Protein AF-A0A803L4E6-F1 (afdb_monomer)

Foldseek 3Di:
DDDDPPDDDAFFLVCLVVPQWDWAAALNATAIEGGEADPVVVVVVVVVVVVVCVVDPNFKFWDKAAAPPDQWIWTWIGDDRHYIYTYIYRDPPVCPPPPPVCVPPDDDLQNLQCVLVVNNVSVPDDLVVLCVVLVHDAPDQPDPDSYDYDDPVSNGDCDSSNVNNRCRNSVSSRVSNVSSVVVD

Radius of gyration: 17.75 Å; Cα contacts (8 Å, |Δi|>4): 285; chains: 1; bounding box: 64×34×39 Å

Organism: Chenopodium quinoa (NCBI:txid63459)

Nearest PDB structures (foldseek):
  2ei2-assembly1_A  TM=4.719E-01  e=4.997E-01  Pseudomonas sp. C18
  2wl9-assembly1_D  TM=3.749E-01  e=1.805E-01  Rhodococcus sp. DK17
  2ehz-assembly1_A  TM=4.699E-01  e=7.157E-01  Pseudomonas sp. C18
  2ei1-assembly1_A  TM=3.760E-01  e=5.305E-01  Pseudomonas sp. C18
  4at8-assembly2_D  TM=1.730E-01  e=1.155E+00  Mus musculus

Structure (mmCIF, N/CA/C/O backbone):
data_AF-A0A803L4E6-F1
#
_entry.id   AF-A0A803L4E6-F1
#
loop_
_atom_site.group_PDB
_atom_site.id
_atom_site.type_symbol
_atom_site.label_atom_id
_atom_site.label_alt_id
_atom_site.label_comp_id
_atom_site.label_asym_id
_atom_site.label_entity_id
_atom_site.label_seq_id
_atom_site.pdbx_PDB_ins_code
_atom_site.Cartn_x
_atom_site.Cartn_y
_atom_site.Cartn_z
_atom_site.occupancy
_atom_site.B_iso_or_equiv
_atom_site.auth_seq_id
_atom_site.auth_comp_id
_atom_site.auth_asym_id
_atom_site.auth_atom_id
_atom_site.pdbx_PDB_model_num
ATOM 1 N N . MET A 1 1 ? 49.662 -4.316 -7.208 1.00 38.84 1 MET A N 1
ATOM 2 C CA . MET A 1 1 ? 48.512 -4.710 -8.055 1.00 38.84 1 MET A CA 1
ATOM 3 C C . MET A 1 1 ? 47.222 -4.308 -7.347 1.00 38.84 1 MET A C 1
ATOM 5 O O . MET A 1 1 ? 46.855 -4.967 -6.384 1.00 38.84 1 MET A O 1
ATOM 9 N N . LEU A 1 2 ? 46.559 -3.220 -7.761 1.00 38.19 2 LEU A N 1
ATOM 10 C CA . LEU A 1 2 ? 45.215 -2.893 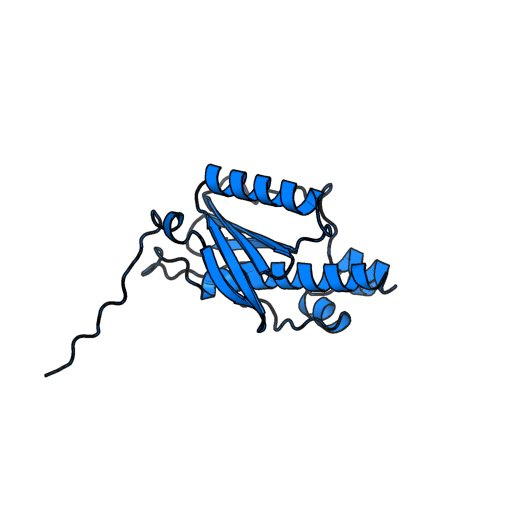-7.264 1.00 38.19 2 LEU A CA 1
ATOM 11 C C . LEU A 1 2 ? 44.184 -3.763 -7.996 1.00 38.19 2 LEU A C 1
ATOM 13 O O . LEU A 1 2 ? 44.135 -3.762 -9.228 1.00 38.19 2 LEU A O 1
ATOM 17 N N . LYS A 1 3 ? 43.368 -4.513 -7.244 1.00 39.56 3 LYS A N 1
ATOM 18 C CA . LYS A 1 3 ? 42.218 -5.249 -7.786 1.00 39.56 3 LYS A CA 1
ATOM 19 C C . LYS A 1 3 ? 41.232 -4.240 -8.379 1.00 39.56 3 LYS A C 1
ATOM 21 O O . LYS A 1 3 ? 40.740 -3.369 -7.665 1.00 39.56 3 LYS A O 1
ATOM 26 N N . ARG A 1 4 ? 40.950 -4.354 -9.681 1.00 38.12 4 ARG A N 1
ATOM 27 C CA . ARG A 1 4 ? 39.876 -3.589 -10.327 1.00 38.12 4 ARG A CA 1
ATOM 28 C C . ARG A 1 4 ? 38.544 -3.996 -9.681 1.00 38.12 4 ARG A C 1
ATOM 30 O O . ARG A 1 4 ? 38.289 -5.200 -9.595 1.00 38.12 4 ARG A O 1
ATOM 37 N N . PRO A 1 5 ? 37.709 -3.050 -9.224 1.00 37.16 5 PRO A N 1
ATOM 38 C CA . PRO A 1 5 ? 36.386 -3.381 -8.717 1.00 37.16 5 PRO A CA 1
ATOM 39 C C . PRO A 1 5 ? 35.569 -4.015 -9.847 1.00 37.16 5 PRO A C 1
ATOM 41 O O . PRO A 1 5 ? 35.525 -3.489 -10.962 1.00 37.16 5 PRO A O 1
ATOM 44 N N . GLN A 1 6 ? 34.962 -5.174 -9.580 1.00 40.38 6 GLN A N 1
ATOM 45 C CA . GLN A 1 6 ? 34.023 -5.782 -10.517 1.00 40.38 6 GLN A CA 1
ATOM 46 C C . GLN A 1 6 ? 32.844 -4.824 -10.706 1.00 40.38 6 GLN A C 1
ATOM 48 O O . GLN A 1 6 ? 32.153 -4.478 -9.747 1.00 40.38 6 GLN A O 1
ATOM 53 N N . LYS A 1 7 ? 32.641 -4.375 -11.950 1.00 41.28 7 LYS A N 1
ATOM 54 C CA . LYS A 1 7 ? 31.449 -3.634 -12.368 1.00 41.28 7 LYS A CA 1
ATOM 55 C C . LYS A 1 7 ? 30.227 -4.500 -12.059 1.00 41.28 7 LYS A C 1
ATOM 57 O O . LYS A 1 7 ? 30.044 -5.539 -12.690 1.00 41.28 7 LYS A O 1
ATOM 62 N N . LYS A 1 8 ? 29.406 -4.070 -11.099 1.00 43.12 8 LYS A N 1
ATOM 63 C CA . LYS A 1 8 ? 28.035 -4.572 -10.965 1.00 43.12 8 LYS A CA 1
ATOM 64 C C . LYS A 1 8 ? 27.279 -4.238 -12.265 1.00 43.12 8 LYS A C 1
ATOM 66 O O . LYS A 1 8 ? 27.514 -3.157 -12.814 1.00 43.12 8 LYS A O 1
ATOM 71 N N . PRO A 1 9 ? 26.454 -5.152 -12.798 1.00 34.97 9 PRO A N 1
ATOM 72 C CA . PRO A 1 9 ? 25.782 -4.944 -14.075 1.00 34.97 9 PRO A CA 1
ATOM 73 C C . PRO A 1 9 ? 24.805 -3.761 -13.990 1.00 34.97 9 PRO A C 1
ATOM 75 O O . PRO A 1 9 ? 24.118 -3.585 -12.988 1.00 34.97 9 PRO A O 1
ATOM 78 N N . VAL A 1 10 ? 24.801 -2.937 -15.040 1.00 36.16 10 VAL A N 1
ATOM 79 C CA . VAL A 1 10 ? 23.999 -1.711 -15.198 1.00 36.16 10 VAL A CA 1
ATOM 80 C C . VAL A 1 10 ? 22.835 -2.027 -16.141 1.00 36.16 10 VAL A C 1
ATOM 82 O O . VAL A 1 10 ? 23.070 -2.615 -17.195 1.00 36.16 10 VAL A O 1
ATOM 85 N N . ILE A 1 11 ? 21.606 -1.652 -15.775 1.00 38.12 11 ILE A N 1
ATOM 86 C CA . ILE A 1 11 ? 20.371 -1.945 -16.521 1.00 38.12 11 ILE A CA 1
ATOM 87 C C . ILE A 1 11 ? 19.650 -0.605 -16.839 1.00 38.12 11 ILE A C 1
ATOM 89 O O . ILE A 1 11 ? 19.358 0.121 -15.896 1.00 38.12 11 ILE A O 1
ATOM 93 N N . PRO A 1 12 ? 19.421 -0.228 -18.118 1.00 43.31 12 PRO A N 1
ATOM 94 C CA . PRO A 1 12 ? 18.799 1.054 -18.534 1.00 43.31 12 PRO A CA 1
ATOM 95 C C . PRO A 1 12 ? 17.302 1.250 -18.172 1.00 43.31 12 PRO A C 1
ATOM 97 O O . PRO A 1 12 ? 16.597 0.294 -17.898 1.00 43.31 12 PRO A O 1
ATOM 100 N N . VAL A 1 13 ? 16.739 2.465 -18.277 1.00 43.25 13 VAL A N 1
ATOM 101 C CA . VAL A 1 13 ? 15.287 2.741 -18.048 1.00 43.25 13 VAL A CA 1
ATOM 102 C C . VAL A 1 13 ? 14.358 2.022 -19.035 1.00 43.25 13 VAL A C 1
ATOM 104 O O . VAL A 1 13 ? 13.245 1.628 -18.681 1.00 43.25 13 VAL A O 1
ATOM 107 N N . GLU A 1 14 ? 14.841 1.756 -20.248 1.00 43.28 14 GLU A N 1
ATOM 108 C CA . GLU A 1 14 ? 14.192 0.884 -21.241 1.00 43.28 14 GLU A CA 1
ATOM 109 C C . GLU A 1 14 ? 14.008 -0.550 -20.697 1.00 43.28 14 GLU A C 1
ATOM 111 O O . GLU A 1 14 ? 13.146 -1.302 -21.139 1.00 43.28 14 GLU A O 1
ATOM 116 N N . PHE A 1 15 ? 14.786 -0.898 -19.671 1.00 42.69 15 PHE A N 1
ATOM 117 C CA . PHE A 1 15 ? 14.803 -2.164 -18.960 1.00 42.69 15 PHE A CA 1
ATOM 118 C C . PHE A 1 15 ? 14.109 -2.077 -17.584 1.00 42.69 15 PHE A C 1
ATOM 120 O O . PHE A 1 15 ? 14.160 -3.037 -16.819 1.00 42.69 15 PHE A O 1
ATOM 127 N N . LEU A 1 16 ? 13.362 -1.011 -17.267 1.00 47.19 16 LEU A N 1
ATOM 128 C CA . LEU A 1 16 ? 12.304 -1.134 -16.247 1.00 47.19 16 LEU A CA 1
ATOM 129 C C . LEU A 1 16 ? 11.269 -2.191 -16.673 1.00 47.19 16 LEU A C 1
ATOM 131 O O . LEU A 1 16 ? 10.727 -2.889 -15.823 1.00 47.19 16 LEU A O 1
ATOM 135 N N . LEU A 1 17 ? 11.101 -2.403 -17.988 1.00 44.06 17 LEU A N 1
ATOM 136 C CA . LEU A 1 17 ? 10.412 -3.565 -18.570 1.00 44.06 17 LEU A CA 1
ATOM 137 C C . LEU A 1 17 ? 11.023 -4.917 -18.149 1.00 44.06 17 LEU A C 1
ATOM 139 O O . LEU A 1 17 ? 10.349 -5.940 -18.218 1.00 44.06 17 LEU A O 1
ATOM 143 N N . LEU A 1 18 ? 12.288 -4.931 -17.721 1.00 44.72 18 LEU A N 1
ATOM 144 C CA . LEU A 1 18 ? 13.046 -6.111 -17.300 1.00 44.72 18 LEU A CA 1
ATOM 145 C C . LEU A 1 18 ? 13.052 -6.323 -15.783 1.00 44.72 18 LEU A C 1
ATOM 147 O O . LEU A 1 18 ? 13.439 -7.404 -15.347 1.00 44.72 18 LEU A O 1
ATOM 151 N N . MET A 1 19 ? 12.583 -5.352 -14.987 1.00 52.41 19 MET A N 1
ATOM 152 C CA . MET A 1 19 ? 12.407 -5.554 -13.544 1.00 52.41 19 MET A CA 1
ATOM 153 C C . MET A 1 19 ? 11.305 -6.564 -13.253 1.00 52.41 19 MET A C 1
ATOM 155 O O . MET A 1 19 ? 11.465 -7.281 -12.280 1.00 52.41 19 MET A O 1
ATOM 159 N N . GLY A 1 20 ? 10.257 -6.646 -14.094 1.00 67.44 20 GLY A N 1
ATOM 160 C CA . GLY A 1 20 ? 9.202 -7.675 -14.127 1.00 67.44 20 GLY A CA 1
ATOM 161 C C . GLY A 1 20 ? 8.531 -7.973 -12.780 1.00 67.44 20 GLY A C 1
ATOM 162 O O . GLY A 1 20 ? 7.374 -7.628 -12.546 1.00 67.44 20 GLY A O 1
ATOM 163 N N . THR A 1 21 ? 9.288 -8.618 -11.904 1.00 77.19 21 THR A N 1
ATOM 164 C CA . THR A 1 21 ? 9.035 -8.900 -10.497 1.00 77.19 21 THR A CA 1
ATOM 165 C C . THR A 1 21 ? 10.340 -8.789 -9.703 1.00 77.19 21 THR A C 1
ATOM 167 O O . THR A 1 21 ? 11.301 -9.487 -10.033 1.00 77.19 21 THR A O 1
ATOM 170 N N . CYS A 1 22 ? 10.364 -8.018 -8.617 1.00 81.00 22 CYS A N 1
ATOM 171 C CA . CYS A 1 22 ? 11.418 -8.087 -7.603 1.00 81.00 22 CYS A CA 1
ATOM 172 C C . CYS A 1 22 ? 10.829 -8.410 -6.228 1.00 81.00 22 CYS A C 1
ATOM 174 O O . CYS A 1 22 ? 9.674 -8.106 -5.946 1.00 81.00 22 CYS A O 1
ATOM 176 N N . ASP A 1 23 ? 11.615 -9.048 -5.367 1.00 87.44 23 ASP A N 1
ATOM 177 C CA . ASP A 1 23 ? 11.220 -9.314 -3.988 1.00 87.44 23 ASP A CA 1
ATOM 178 C C . ASP A 1 23 ? 11.891 -8.294 -3.069 1.00 87.44 23 ASP A C 1
ATOM 180 O O . ASP A 1 23 ? 13.113 -8.283 -2.935 1.00 87.44 23 ASP A O 1
ATOM 184 N N . VAL A 1 24 ? 11.090 -7.478 -2.392 1.00 85.19 24 VAL A N 1
ATOM 185 C CA . VAL A 1 24 ? 11.558 -6.484 -1.424 1.00 85.19 24 VAL A CA 1
ATOM 186 C C . VAL A 1 24 ? 11.101 -6.836 -0.015 1.00 85.19 24 VAL A C 1
ATOM 188 O O . VAL A 1 24 ? 10.174 -7.619 0.187 1.00 85.19 24 VAL A O 1
ATOM 191 N N . THR A 1 25 ? 11.761 -6.264 0.991 1.00 87.25 25 THR A N 1
ATOM 192 C CA . THR A 1 25 ? 11.343 -6.402 2.391 1.00 87.25 25 THR A CA 1
ATOM 193 C C . THR A 1 25 ? 10.847 -5.060 2.907 1.00 87.25 25 THR A C 1
ATOM 195 O O . THR A 1 25 ? 11.615 -4.106 2.980 1.00 87.25 25 THR A O 1
ATOM 198 N N . ILE A 1 26 ? 9.572 -4.999 3.285 1.00 84.38 26 ILE A N 1
ATOM 199 C CA . 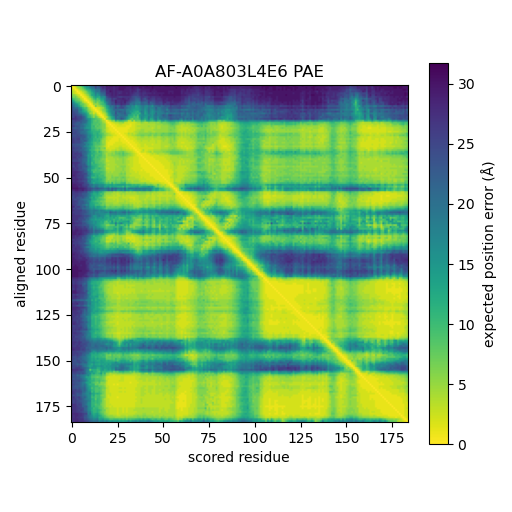ILE A 1 26 ? 8.922 -3.811 3.847 1.00 84.38 26 ILE A CA 1
ATOM 200 C C . ILE A 1 26 ? 8.560 -4.130 5.299 1.00 84.38 26 ILE A C 1
ATOM 202 O O . ILE A 1 26 ? 7.787 -5.053 5.557 1.00 84.38 26 ILE A O 1
ATOM 206 N N . HIS A 1 27 ? 9.168 -3.416 6.253 1.00 79.25 27 HIS A N 1
ATOM 207 C CA . HIS A 1 27 ? 8.998 -3.631 7.702 1.00 79.25 27 HIS A CA 1
ATOM 208 C C . HIS A 1 27 ? 9.084 -5.117 8.117 1.00 79.25 27 HIS A C 1
ATOM 210 O O . HIS A 1 27 ? 8.230 -5.643 8.828 1.00 79.25 27 HIS A O 1
ATOM 216 N N . GLY A 1 28 ? 10.093 -5.833 7.606 1.00 80.56 28 GLY A N 1
ATOM 217 C CA . GLY A 1 28 ? 10.3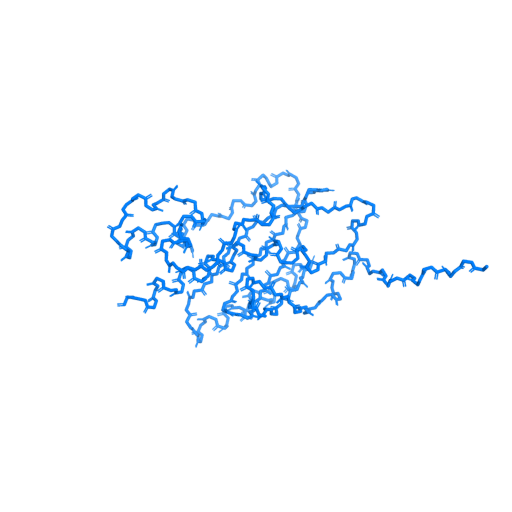17 -7.257 7.896 1.00 80.56 28 GLY A CA 1
ATOM 218 C C . GLY A 1 28 ? 9.406 -8.238 7.145 1.00 80.56 28 GLY A C 1
ATOM 219 O O . GLY A 1 28 ? 9.590 -9.446 7.277 1.00 80.56 28 GLY A O 1
ATOM 220 N N . THR A 1 29 ? 8.458 -7.758 6.332 1.00 84.38 29 THR A N 1
ATOM 221 C CA . THR A 1 29 ? 7.611 -8.609 5.483 1.00 84.38 29 THR A CA 1
ATOM 222 C C . THR A 1 29 ? 8.149 -8.662 4.060 1.00 84.38 29 THR A C 1
ATOM 224 O O . THR A 1 29 ? 8.414 -7.625 3.454 1.00 84.38 29 THR A O 1
ATOM 227 N N . LYS A 1 30 ? 8.281 -9.871 3.505 1.00 87.25 30 LYS A N 1
ATOM 228 C CA . LYS A 1 30 ? 8.673 -10.073 2.109 1.00 87.25 30 LYS A CA 1
ATOM 229 C C . LYS A 1 30 ? 7.482 -9.803 1.182 1.00 87.25 30 LYS A C 1
ATOM 231 O O . LYS A 1 30 ? 6.451 -10.462 1.303 1.00 87.25 30 LYS A O 1
ATOM 236 N N . VAL A 1 31 ? 7.649 -8.866 0.257 1.00 85.00 31 VAL A N 1
ATOM 237 C CA . VAL A 1 31 ? 6.645 -8.431 -0.719 1.00 85.00 31 VAL A CA 1
ATOM 238 C C . VAL A 1 31 ? 7.229 -8.579 -2.119 1.00 85.00 31 VAL A C 1
ATOM 240 O O . VAL A 1 31 ? 8.324 -8.096 -2.392 1.00 85.00 31 VAL A O 1
ATOM 243 N N . THR A 1 32 ? 6.490 -9.222 -3.012 1.00 86.06 32 THR A N 1
ATOM 244 C CA . THR A 1 32 ? 6.796 -9.266 -4.439 1.00 86.06 32 THR A CA 1
ATOM 245 C C . THR A 1 32 ? 6.236 -8.007 -5.094 1.00 86.06 32 THR A C 1
ATOM 247 O O . THR A 1 32 ? 5.036 -7.743 -5.051 1.00 86.06 32 THR A O 1
ATOM 250 N N . ALA A 1 33 ? 7.105 -7.200 -5.683 1.00 84.00 33 ALA A N 1
ATOM 251 C CA . ALA A 1 33 ? 6.760 -5.988 -6.399 1.00 84.00 33 ALA A CA 1
ATOM 252 C C . ALA A 1 33 ? 6.863 -6.208 -7.910 1.00 84.00 33 ALA A C 1
ATOM 254 O O . ALA A 1 33 ? 7.885 -6.650 -8.426 1.00 84.00 33 ALA A O 1
ATOM 255 N N . HIS A 1 34 ? 5.806 -5.854 -8.626 1.00 81.31 34 HIS A N 1
ATOM 256 C CA . HIS A 1 34 ? 5.772 -5.758 -10.074 1.00 81.31 34 HIS A CA 1
ATOM 257 C C . HIS A 1 34 ? 6.043 -4.311 -10.463 1.00 81.31 34 HIS A C 1
ATOM 259 O O . HIS A 1 34 ? 5.285 -3.408 -10.101 1.00 81.31 34 HIS A O 1
ATOM 265 N N . VAL A 1 35 ? 7.130 -4.088 -11.194 1.00 78.06 35 VAL A N 1
ATOM 266 C CA . VAL A 1 35 ? 7.526 -2.754 -11.647 1.00 78.06 35 VAL A CA 1
ATOM 267 C C . VAL A 1 35 ? 7.239 -2.649 -13.137 1.00 78.06 35 VAL A C 1
ATOM 269 O O . VAL A 1 35 ? 7.710 -3.469 -13.923 1.00 78.06 35 VAL A O 1
ATOM 272 N N . ALA A 1 36 ? 6.457 -1.645 -13.521 1.00 75.25 36 ALA A N 1
ATOM 273 C CA . ALA A 1 36 ? 6.060 -1.403 -14.902 1.00 75.25 36 ALA A CA 1
ATOM 274 C C . ALA A 1 36 ? 6.295 0.066 -15.276 1.00 75.25 36 ALA A C 1
ATOM 276 O O . ALA A 1 36 ? 6.034 0.969 -14.485 1.00 75.25 36 ALA A O 1
ATOM 277 N N . ASN A 1 37 ? 6.766 0.314 -16.498 1.00 70.75 37 ASN A N 1
ATOM 278 C CA . ASN A 1 37 ? 7.042 1.660 -17.021 1.00 70.75 37 ASN A CA 1
ATOM 279 C C . ASN A 1 37 ? 6.221 2.012 -18.274 1.00 70.75 37 ASN A C 1
ATOM 281 O O . ASN A 1 37 ? 6.404 3.081 -18.849 1.00 70.75 37 ASN A O 1
ATOM 285 N N . CYS A 1 38 ? 5.350 1.113 -18.738 1.00 69.69 38 CYS A N 1
ATOM 286 C CA . CYS A 1 38 ? 4.519 1.341 -19.912 1.00 69.69 38 CYS A CA 1
ATOM 287 C C . CYS A 1 38 ? 3.039 1.172 -19.570 1.00 69.69 38 CYS A C 1
ATOM 289 O O . CYS A 1 38 ? 2.658 0.309 -18.775 1.00 69.69 38 CYS A O 1
ATOM 291 N N . VAL A 1 39 ? 2.202 1.998 -20.202 1.00 69.44 39 VAL A N 1
ATOM 292 C CA . VAL A 1 39 ? 0.758 2.069 -19.931 1.00 69.44 39 VAL A CA 1
ATOM 293 C C . VAL A 1 39 ? 0.091 0.705 -20.104 1.00 69.44 39 VAL A C 1
ATOM 295 O O . VAL A 1 39 ? -0.655 0.287 -19.233 1.00 69.44 39 VAL A O 1
ATOM 298 N N . ALA A 1 40 ? 0.441 -0.047 -21.152 1.00 75.25 40 ALA A N 1
ATOM 299 C CA . ALA A 1 40 ? -0.134 -1.369 -21.397 1.00 75.25 40 ALA A CA 1
ATOM 300 C C . ALA A 1 40 ? 0.175 -2.390 -20.283 1.00 75.25 40 ALA A C 1
ATOM 302 O O . ALA A 1 40 ? -0.688 -3.191 -19.927 1.00 75.25 40 ALA A O 1
ATOM 303 N N . ALA A 1 41 ? 1.387 -2.371 -19.715 1.00 73.75 41 ALA A N 1
ATOM 304 C CA . ALA A 1 41 ? 1.742 -3.252 -18.602 1.00 73.75 41 ALA A CA 1
ATOM 305 C C . ALA A 1 41 ? 1.042 -2.825 -17.305 1.00 73.75 41 ALA A C 1
ATOM 307 O O . ALA A 1 41 ? 0.545 -3.676 -16.570 1.00 73.75 41 ALA A O 1
ATOM 308 N N . VAL A 1 42 ? 0.950 -1.515 -17.056 1.00 72.50 42 VAL A N 1
ATOM 309 C CA . VAL A 1 42 ? 0.196 -0.963 -15.923 1.00 72.50 42 VAL A CA 1
ATOM 310 C C . VAL A 1 42 ? -1.286 -1.335 -16.028 1.00 72.50 42 VAL A C 1
ATOM 312 O O . VAL A 1 42 ? -1.841 -1.866 -15.071 1.00 72.50 42 VAL A O 1
ATOM 315 N N . ASP A 1 43 ? -1.911 -1.147 -17.191 1.00 73.81 43 ASP A N 1
ATOM 316 C CA . ASP A 1 43 ? -3.318 -1.484 -17.434 1.00 73.81 43 ASP A CA 1
ATOM 317 C C . ASP A 1 43 ? -3.587 -2.977 -17.251 1.00 73.81 43 ASP A C 1
ATOM 319 O O . ASP A 1 43 ? -4.571 -3.356 -16.611 1.00 73.81 43 ASP A O 1
ATOM 323 N N . LYS A 1 44 ? -2.691 -3.832 -17.760 1.00 78.12 44 LYS A N 1
ATOM 324 C CA . LYS A 1 44 ? -2.769 -5.279 -17.546 1.00 78.12 44 LYS A CA 1
ATOM 325 C C . LYS A 1 44 ? -2.732 -5.615 -16.054 1.00 78.12 44 LYS A C 1
ATOM 327 O O . LYS A 1 44 ? -3.605 -6.329 -15.574 1.00 78.12 44 LYS A O 1
ATOM 332 N N . HIS A 1 45 ? -1.777 -5.060 -15.312 1.00 76.12 45 HIS A N 1
ATOM 333 C CA . HIS A 1 45 ? -1.668 -5.297 -13.875 1.00 76.12 45 HIS A CA 1
ATOM 334 C C . HIS A 1 45 ? -2.861 -4.748 -13.083 1.00 76.12 45 HIS A C 1
ATOM 33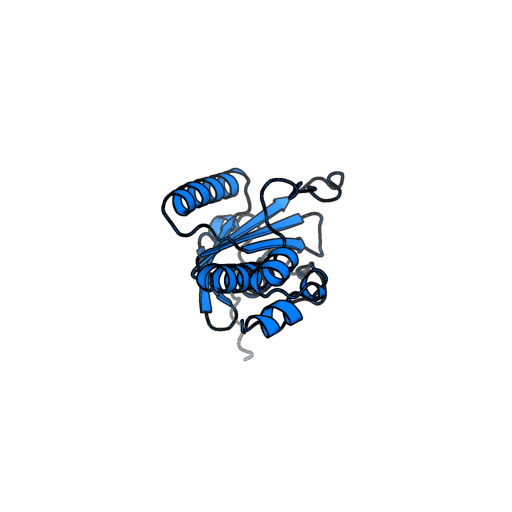6 O O . HIS A 1 45 ? -3.294 -5.388 -12.129 1.00 76.12 45 HIS A O 1
ATOM 342 N N . ILE A 1 46 ? -3.447 -3.618 -13.495 1.00 74.75 46 ILE A N 1
ATOM 343 C CA . ILE A 1 46 ? -4.695 -3.096 -12.919 1.00 74.75 46 ILE A CA 1
ATOM 344 C C . ILE A 1 46 ? -5.870 -4.042 -13.204 1.00 74.75 46 ILE A C 1
ATOM 346 O O . ILE A 1 46 ? -6.712 -4.245 -12.328 1.00 74.75 46 ILE A O 1
ATOM 350 N N . ALA A 1 47 ? -5.958 -4.615 -14.406 1.00 77.94 47 ALA A N 1
ATOM 351 C CA . ALA A 1 47 ? -6.994 -5.587 -14.746 1.00 77.94 47 ALA A CA 1
ATOM 352 C C . ALA A 1 47 ? -6.851 -6.879 -13.923 1.00 77.94 47 ALA A C 1
ATOM 354 O O . ALA A 1 47 ? -7.835 -7.333 -13.335 1.00 77.94 47 ALA A O 1
ATOM 355 N N . ASP A 1 48 ? -5.629 -7.405 -13.805 1.00 77.06 48 ASP A N 1
ATOM 356 C CA . ASP A 1 48 ? -5.311 -8.568 -12.967 1.00 77.06 48 ASP A CA 1
ATOM 357 C C . ASP A 1 48 ? -5.676 -8.296 -11.496 1.00 77.06 48 ASP A C 1
ATOM 359 O O . ASP A 1 48 ? -6.321 -9.111 -10.835 1.00 77.06 48 ASP A O 1
ATOM 363 N N . LEU A 1 49 ? -5.342 -7.098 -11.004 1.00 75.19 49 LEU A N 1
ATOM 364 C CA . LEU A 1 49 ? -5.720 -6.590 -9.687 1.00 75.19 49 LEU A CA 1
ATOM 365 C C . LEU A 1 49 ? -7.242 -6.580 -9.494 1.00 75.19 49 LEU A C 1
ATOM 367 O O . LEU A 1 49 ? -7.738 -7.102 -8.494 1.00 75.19 49 LEU A O 1
ATOM 371 N N . ARG A 1 50 ? -8.002 -6.010 -10.434 1.00 76.44 50 ARG A N 1
ATOM 372 C CA . ARG A 1 50 ? -9.471 -5.977 -10.350 1.00 76.44 50 ARG A CA 1
ATOM 373 C C . ARG A 1 50 ? -10.050 -7.383 -10.249 1.00 76.44 50 ARG A C 1
ATOM 375 O O . ARG A 1 50 ? -10.836 -7.635 -9.340 1.00 76.44 50 ARG A O 1
ATOM 382 N N . SER A 1 51 ? -9.597 -8.296 -11.107 1.00 78.25 51 SER A N 1
ATOM 383 C CA . SER A 1 51 ? -10.027 -9.697 -11.079 1.00 78.25 51 SER A CA 1
ATOM 384 C C . SER A 1 51 ? -9.684 -10.378 -9.748 1.00 78.25 51 SER A C 1
ATOM 386 O O . SER A 1 51 ? -10.506 -11.096 -9.181 1.00 78.25 51 SER A O 1
ATOM 388 N N . TYR A 1 52 ? -8.504 -10.100 -9.185 1.00 74.88 52 TYR A N 1
ATOM 389 C CA . TYR A 1 52 ? -8.116 -10.619 -7.874 1.00 74.88 52 TYR A CA 1
ATOM 390 C C . TYR A 1 52 ? -9.036 -10.118 -6.748 1.00 74.88 52 TYR A C 1
ATOM 392 O O . TYR A 1 52 ? -9.458 -10.912 -5.903 1.00 74.88 52 TYR A O 1
ATOM 400 N N . LEU A 1 53 ? -9.368 -8.822 -6.729 1.00 75.19 53 LEU A N 1
ATOM 401 C CA . LEU A 1 53 ? -10.235 -8.224 -5.704 1.00 75.19 53 LEU A CA 1
ATOM 402 C C . LEU A 1 53 ? -11.696 -8.665 -5.803 1.00 75.19 53 LEU A C 1
ATOM 404 O O . LEU A 1 53 ? -12.393 -8.666 -4.791 1.00 75.19 53 LEU A O 1
ATOM 408 N N . GLU A 1 54 ? -12.174 -9.034 -6.991 1.00 75.62 54 GLU A N 1
ATOM 409 C CA . GLU A 1 54 ? -13.511 -9.615 -7.156 1.00 75.62 54 GLU A CA 1
ATOM 410 C C . GLU A 1 54 ? -13.650 -10.940 -6.391 1.00 75.62 54 GLU A C 1
ATOM 412 O O . GLU A 1 54 ? -14.719 -11.232 -5.852 1.00 75.62 54 GLU A O 1
ATOM 417 N N . CYS A 1 55 ? -12.555 -11.696 -6.275 1.00 68.81 55 CYS A N 1
ATOM 418 C CA . CYS A 1 55 ? -12.522 -13.023 -5.663 1.00 68.81 55 CYS A CA 1
ATOM 419 C C . CYS A 1 55 ? -12.037 -13.049 -4.196 1.00 68.81 55 CYS A C 1
ATOM 421 O O . CYS A 1 55 ? -12.122 -14.101 -3.565 1.00 68.81 55 CYS A O 1
ATOM 423 N N . ASN A 1 56 ? -11.513 -11.944 -3.641 1.00 68.75 56 ASN A N 1
ATOM 424 C CA . ASN A 1 56 ? -10.827 -11.913 -2.333 1.00 68.75 56 ASN A CA 1
ATOM 425 C C . ASN A 1 56 ? -11.243 -10.720 -1.441 1.00 68.75 56 ASN A C 1
ATOM 427 O O . ASN A 1 56 ? -12.055 -9.875 -1.818 1.00 68.75 56 ASN A O 1
ATOM 431 N N . THR A 1 57 ? -10.678 -10.640 -0.226 1.00 63.03 57 THR A N 1
ATOM 432 C CA . THR A 1 57 ? -10.864 -9.516 0.712 1.00 63.03 57 THR A CA 1
ATOM 433 C C . THR A 1 57 ? -10.423 -8.181 0.089 1.00 63.03 57 THR A C 1
ATOM 435 O O . THR A 1 57 ? -9.337 -8.064 -0.475 1.00 63.03 57 THR A O 1
ATOM 438 N N . LYS A 1 58 ? -11.275 -7.156 0.213 1.00 72.75 58 LYS A N 1
ATOM 439 C CA . LYS A 1 58 ? -11.340 -5.974 -0.672 1.00 72.75 58 LYS A CA 1
ATOM 440 C C . LYS A 1 58 ? -10.597 -4.738 -0.150 1.00 72.75 58 LYS A C 1
ATOM 442 O O . LYS A 1 58 ? -11.147 -3.638 -0.180 1.00 72.75 58 LYS A O 1
ATOM 447 N N . VAL A 1 59 ? -9.388 -4.898 0.383 1.00 79.69 59 VAL A N 1
ATOM 448 C CA . VAL A 1 59 ? -8.615 -3.758 0.909 1.00 79.69 59 VAL A CA 1
ATOM 449 C C . VAL A 1 59 ? -7.292 -3.654 0.183 1.00 79.69 59 VAL A C 1
ATOM 451 O O . VAL A 1 59 ? -6.534 -4.619 0.104 1.00 79.69 59 VAL A O 1
ATOM 454 N N . VAL A 1 60 ? -7.017 -2.457 -0.321 1.00 82.44 60 VAL A N 1
ATOM 455 C CA . VAL A 1 60 ? -5.767 -2.118 -0.992 1.00 82.44 60 VAL A CA 1
ATOM 456 C C . VAL A 1 60 ? -5.201 -0.852 -0.382 1.00 82.44 60 VAL A C 1
ATOM 458 O O . VAL A 1 60 ? -5.945 0.054 -0.003 1.00 82.44 60 VAL A O 1
ATOM 461 N N . GLY A 1 61 ? -3.882 -0.811 -0.282 1.00 84.56 61 GLY A N 1
ATOM 462 C CA . GLY A 1 61 ? -3.146 0.389 0.060 1.00 84.56 61 GLY A CA 1
ATOM 463 C C . GLY A 1 61 ? -2.753 1.122 -1.212 1.00 84.56 61 GLY A C 1
ATOM 464 O O . GLY A 1 61 ? -2.356 0.501 -2.197 1.00 84.56 61 GLY A O 1
ATOM 465 N N . LEU A 1 62 ? -2.872 2.443 -1.212 1.00 82.12 62 LEU A N 1
ATOM 466 C CA . LEU A 1 62 ? -2.582 3.257 -2.385 1.00 82.12 62 LEU A CA 1
ATOM 467 C C . LEU A 1 62 ? -1.785 4.481 -1.969 1.00 82.12 62 LEU A C 1
ATOM 469 O O . LEU A 1 62 ? -2.202 5.209 -1.070 1.00 82.12 62 LEU A O 1
ATOM 473 N N . ASP A 1 63 ? -0.661 4.694 -2.641 1.00 81.06 63 ASP A N 1
ATOM 474 C CA . ASP A 1 63 ? 0.170 5.875 -2.477 1.00 81.06 63 ASP A CA 1
ATOM 475 C C . ASP A 1 63 ? 0.725 6.342 -3.830 1.00 81.06 63 ASP A C 1
ATOM 477 O O . ASP A 1 63 ? 0.882 5.570 -4.777 1.00 81.06 63 ASP A O 1
ATOM 481 N N . VAL A 1 64 ? 0.990 7.639 -3.958 1.00 76.25 64 VAL A N 1
ATOM 482 C CA . VAL A 1 64 ? 1.508 8.225 -5.200 1.00 76.25 64 VAL A CA 1
ATOM 483 C C . VAL A 1 64 ? 2.701 9.100 -4.860 1.00 76.25 64 VAL A C 1
ATOM 485 O O . VAL A 1 64 ? 2.563 10.101 -4.157 1.00 76.25 64 VAL A O 1
ATOM 488 N N . LYS A 1 65 ? 3.865 8.757 -5.419 1.00 74.94 65 LYS A N 1
ATOM 489 C CA . LYS A 1 65 ? 5.127 9.464 -5.183 1.00 74.94 65 LYS A CA 1
ATOM 490 C C . LYS A 1 65 ? 5.635 10.147 -6.446 1.00 74.94 65 LYS A C 1
ATOM 492 O O . LYS A 1 65 ? 5.423 9.693 -7.570 1.00 74.94 65 LYS A O 1
ATOM 497 N N . LYS A 1 66 ? 6.325 11.270 -6.266 1.00 72.50 66 LYS A N 1
ATOM 498 C CA . LYS A 1 66 ? 7.019 11.978 -7.353 1.00 72.50 66 LYS A CA 1
ATOM 499 C C . LYS A 1 66 ? 8.484 11.563 -7.387 1.00 72.50 66 LYS A C 1
ATOM 501 O O . LYS A 1 66 ? 9.043 11.221 -6.352 1.00 72.50 66 LYS A O 1
ATOM 506 N N . ILE A 1 67 ? 9.129 11.623 -8.546 1.00 70.69 67 ILE A N 1
ATOM 507 C CA . ILE A 1 67 ? 10.576 11.396 -8.651 1.00 70.69 67 ILE A CA 1
ATOM 508 C C . ILE A 1 67 ? 11.303 12.738 -8.785 1.00 70.69 67 ILE A C 1
ATOM 510 O O . ILE A 1 67 ? 11.058 13.498 -9.724 1.00 70.69 67 ILE A O 1
ATOM 514 N N . LYS A 1 68 ? 12.244 13.019 -7.877 1.00 63.28 68 LYS A N 1
ATOM 515 C CA . LYS A 1 68 ? 13.016 14.272 -7.840 1.00 63.28 68 LYS A CA 1
ATOM 516 C C . LYS A 1 68 ? 14.221 14.212 -8.787 1.00 63.28 68 LYS A C 1
ATOM 518 O O . LYS A 1 68 ? 15.360 14.132 -8.342 1.00 63.28 68 LYS A O 1
ATOM 523 N N . HIS A 1 69 ? 13.954 14.195 -10.094 1.00 56.25 69 HIS A N 1
ATOM 524 C CA . HIS A 1 69 ? 14.913 14.490 -11.182 1.00 56.25 69 HIS A CA 1
ATOM 525 C C . HIS A 1 69 ? 14.243 14.607 -12.572 1.00 56.25 69 HIS A C 1
ATOM 527 O O . HIS A 1 69 ? 14.913 14.559 -13.601 1.00 56.25 69 HIS A O 1
ATOM 533 N N . GLY A 1 70 ? 12.916 14.770 -12.622 1.00 53.22 70 GLY A N 1
ATOM 534 C CA . GLY A 1 70 ? 12.141 14.897 -13.857 1.00 53.22 70 GLY A CA 1
ATOM 535 C C . GLY A 1 70 ? 10.653 15.106 -13.568 1.00 53.22 70 GLY A C 1
ATOM 536 O O . GLY A 1 70 ? 10.266 15.365 -12.432 1.00 53.22 70 GLY A O 1
ATOM 537 N N . HIS A 1 71 ? 9.808 14.973 -14.592 1.00 55.41 71 HIS A N 1
ATOM 538 C CA . HIS A 1 71 ? 8.344 15.085 -14.478 1.00 55.41 71 HIS A CA 1
ATOM 539 C C . HIS A 1 71 ? 7.647 13.714 -14.422 1.00 55.41 71 HIS A C 1
ATOM 541 O O . HIS A 1 71 ? 6.502 13.563 -14.847 1.00 55.41 71 HIS A O 1
ATOM 547 N N . TYR A 1 72 ? 8.350 12.704 -13.905 1.00 58.47 72 TYR A N 1
ATOM 548 C CA . TYR A 1 72 ? 7.822 11.353 -13.751 1.00 58.47 72 TYR A CA 1
ATOM 549 C C . TYR A 1 72 ? 7.016 11.251 -12.462 1.00 58.47 72 TYR A C 1
ATOM 551 O O . TYR A 1 72 ? 7.465 11.661 -11.384 1.00 58.47 72 TYR A O 1
ATOM 559 N N . TYR A 1 73 ? 5.834 10.663 -12.578 1.00 59.91 73 TYR A N 1
ATOM 560 C CA . TYR A 1 73 ? 5.024 10.288 -11.433 1.00 59.91 73 TYR A CA 1
ATOM 561 C C . TYR A 1 73 ? 5.080 8.778 -11.290 1.00 59.91 73 TYR A C 1
ATOM 563 O O . TYR A 1 73 ? 4.814 8.039 -12.245 1.00 59.91 73 TYR A O 1
ATOM 571 N N . THR A 1 74 ? 5.396 8.342 -10.078 1.00 60.16 74 THR A N 1
ATOM 572 C CA . THR A 1 74 ? 5.336 6.941 -9.696 1.00 60.16 74 THR A CA 1
ATOM 573 C C . THR A 1 74 ? 4.037 6.713 -8.947 1.00 60.16 74 THR A C 1
ATOM 575 O O . THR A 1 74 ? 3.806 7.262 -7.870 1.00 60.16 74 THR A O 1
ATOM 578 N N . GLN A 1 75 ? 3.161 5.909 -9.529 1.00 63.09 75 GLN A N 1
ATOM 579 C CA . GLN A 1 75 ? 1.941 5.461 -8.874 1.00 63.09 75 GLN A CA 1
ATOM 580 C C . GLN A 1 75 ? 2.214 4.102 -8.246 1.00 63.09 75 GLN A C 1
ATOM 582 O O . GLN A 1 75 ? 2.697 3.194 -8.924 1.00 63.09 75 GLN A O 1
ATOM 587 N N . VAL A 1 76 ? 1.925 3.969 -6.954 1.00 61.41 76 VAL A N 1
ATOM 588 C CA . VAL A 1 76 ? 2.227 2.758 -6.197 1.00 61.41 76 VAL A CA 1
ATOM 589 C C . VAL A 1 76 ? 0.948 2.204 -5.603 1.00 61.41 76 VAL A C 1
ATOM 591 O O . VAL A 1 76 ? 0.331 2.788 -4.715 1.00 61.41 76 VAL A O 1
ATOM 594 N N . ILE A 1 77 ? 0.541 1.047 -6.103 1.00 64.31 77 ILE A N 1
ATOM 595 C CA . ILE A 1 77 ? -0.647 0.345 -5.638 1.00 64.31 77 ILE A CA 1
ATOM 596 C C . ILE A 1 77 ? -0.173 -0.906 -4.911 1.00 64.31 77 ILE A C 1
ATOM 598 O O . ILE A 1 77 ? 0.316 -1.840 -5.539 1.00 64.31 77 ILE A O 1
ATOM 602 N N . VAL A 1 78 ? -0.307 -0.947 -3.588 1.00 63.16 78 VAL A N 1
ATOM 603 C CA . VAL A 1 78 ? 0.048 -2.132 -2.802 1.00 63.16 78 VAL A CA 1
ATOM 604 C C . VAL A 1 78 ? -1.200 -2.957 -2.538 1.00 63.16 78 VAL A C 1
ATOM 606 O O . VAL A 1 78 ? -2.156 -2.509 -1.900 1.00 63.16 78 VAL A O 1
ATOM 609 N N . LEU A 1 79 ? -1.174 -4.198 -3.006 1.00 63.94 79 LEU A N 1
ATOM 610 C CA . LEU A 1 79 ? -2.193 -5.186 -2.720 1.00 63.94 79 LEU A CA 1
ATOM 611 C C . LEU A 1 79 ? -1.741 -6.121 -1.617 1.00 63.94 79 LEU A C 1
ATOM 613 O O . LEU A 1 79 ? -0.567 -6.465 -1.505 1.00 63.94 79 LEU A O 1
ATOM 617 N N . TYR A 1 80 ? -2.733 -6.577 -0.857 1.00 61.28 80 TYR A N 1
ATOM 618 C CA . TYR A 1 80 ? -2.750 -7.881 -0.206 1.00 61.28 80 TYR A CA 1
ATOM 619 C C . TYR A 1 80 ? -1.368 -8.449 0.146 1.00 61.28 80 TYR A C 1
ATOM 621 O O . TYR A 1 80 ? -0.788 -9.139 -0.685 1.00 61.28 80 TYR A O 1
ATOM 629 N N . ASN A 1 81 ? -0.873 -8.148 1.355 1.00 62.44 81 ASN A N 1
ATOM 630 C CA . ASN A 1 81 ? 0.248 -8.722 2.140 1.00 62.44 81 ASN A CA 1
ATOM 631 C C . ASN A 1 81 ? 1.569 -9.146 1.434 1.00 62.44 81 ASN A C 1
ATOM 633 O O . ASN A 1 81 ? 2.515 -9.540 2.106 1.00 62.44 81 ASN A O 1
ATOM 637 N N . LYS A 1 82 ? 1.652 -9.147 0.104 1.00 68.00 82 LYS A N 1
ATOM 638 C CA . LYS A 1 82 ? 2.643 -9.859 -0.708 1.00 68.00 82 LYS A CA 1
ATOM 639 C C . LYS A 1 82 ? 2.778 -9.320 -2.131 1.00 68.00 82 LYS A C 1
ATOM 641 O O . LYS A 1 82 ? 3.782 -9.659 -2.739 1.00 68.00 82 LYS A O 1
ATOM 646 N N . ILE A 1 83 ? 1.833 -8.542 -2.679 1.00 75.00 83 ILE A N 1
ATOM 647 C CA . ILE A 1 83 ? 1.904 -8.088 -4.082 1.00 75.00 83 ILE A CA 1
ATOM 648 C C . ILE A 1 83 ? 1.827 -6.562 -4.172 1.00 75.00 83 ILE A C 1
ATOM 650 O O . ILE A 1 83 ? 0.804 -5.962 -3.874 1.00 75.00 83 ILE A O 1
ATOM 654 N N . CYS A 1 84 ? 2.890 -5.914 -4.635 1.00 77.56 84 CYS A N 1
ATOM 655 C CA . CYS A 1 84 ? 2.922 -4.477 -4.907 1.00 77.56 84 CYS A CA 1
ATOM 656 C C . CYS A 1 84 ? 2.997 -4.215 -6.415 1.00 77.56 84 CYS A C 1
ATOM 658 O O . CYS A 1 84 ? 3.692 -4.931 -7.125 1.00 77.56 84 CYS A O 1
ATOM 660 N N . PHE A 1 85 ? 2.324 -3.175 -6.902 1.00 73.81 85 PHE A N 1
ATOM 661 C CA . PHE A 1 85 ? 2.473 -2.646 -8.253 1.00 73.81 85 PHE A CA 1
ATOM 662 C C . PHE A 1 85 ? 3.083 -1.251 -8.196 1.00 73.81 85 PHE A C 1
ATOM 664 O O . PHE A 1 85 ? 2.514 -0.339 -7.597 1.00 73.81 85 PHE A O 1
ATOM 671 N N . VAL A 1 86 ? 4.223 -1.075 -8.857 1.00 73.12 86 VAL A N 1
ATOM 672 C CA . VAL A 1 86 ? 4.901 0.213 -9.001 1.00 73.12 86 VAL A CA 1
ATOM 673 C C . VAL A 1 86 ? 4.879 0.601 -10.474 1.00 73.12 86 VAL A C 1
ATOM 675 O O . VAL A 1 86 ? 5.615 0.048 -11.290 1.00 73.12 86 VAL A O 1
ATOM 678 N N . GLY A 1 87 ? 4.007 1.544 -10.820 1.00 68.62 87 GLY A N 1
ATOM 679 C CA . GLY A 1 87 ? 3.917 2.120 -12.154 1.00 68.62 87 GLY A CA 1
ATOM 680 C C . GLY A 1 87 ? 4.729 3.406 -12.239 1.00 68.62 87 GLY A C 1
ATOM 681 O O . GLY A 1 87 ? 4.449 4.352 -11.508 1.00 68.62 87 GLY A O 1
ATOM 682 N N . VAL A 1 88 ? 5.701 3.475 -13.144 1.00 65.75 88 VAL A N 1
ATOM 683 C CA . VAL A 1 88 ? 6.425 4.714 -13.465 1.00 65.75 88 VAL A CA 1
ATOM 684 C C . VAL A 1 88 ? 5.847 5.274 -14.758 1.00 65.75 88 VAL A C 1
ATOM 686 O O . VAL A 1 88 ? 5.897 4.617 -15.794 1.00 65.75 88 VAL A O 1
ATOM 689 N N . THR A 1 89 ? 5.275 6.475 -14.708 1.00 59.75 89 THR A N 1
ATOM 690 C CA . THR A 1 89 ? 4.665 7.117 -15.883 1.00 59.75 89 THR A CA 1
ATOM 691 C C . THR A 1 89 ? 5.239 8.510 -16.107 1.00 59.75 89 THR A C 1
ATOM 693 O O . THR A 1 89 ? 5.362 9.302 -15.169 1.00 59.75 89 THR A O 1
ATOM 696 N N . GLU A 1 90 ? 5.562 8.824 -17.361 1.00 58.62 90 GLU A N 1
ATOM 697 C CA . GLU A 1 90 ? 5.740 10.205 -17.806 1.00 58.62 90 GLU A CA 1
ATOM 698 C C . GLU A 1 90 ? 4.368 10.861 -17.896 1.00 58.62 90 GLU A C 1
ATOM 700 O O . GLU A 1 90 ? 3.512 10.415 -18.661 1.00 58.62 90 GLU A O 1
ATOM 705 N N . LEU A 1 91 ? 4.145 11.923 -17.124 1.00 51.69 91 LEU A N 1
ATOM 706 C CA . LEU A 1 91 ? 2.976 12.773 -17.317 1.00 51.69 91 LEU A CA 1
ATOM 707 C C . LEU A 1 91 ? 3.435 14.132 -17.848 1.00 51.69 91 LEU A C 1
ATOM 709 O O . LEU A 1 91 ? 4.406 14.690 -17.328 1.00 51.69 91 LEU A O 1
ATOM 713 N N . PRO A 1 92 ? 2.743 14.701 -18.852 1.00 47.56 92 PRO A N 1
ATOM 714 C CA . PRO A 1 92 ? 3.024 16.051 -19.315 1.00 47.56 92 PRO A CA 1
ATOM 715 C C . PRO A 1 92 ? 2.963 17.036 -18.145 1.00 47.56 92 PRO A C 1
ATOM 717 O O . PRO A 1 92 ? 2.058 16.974 -17.313 1.00 47.56 92 PRO A O 1
ATOM 720 N N . THR A 1 93 ? 3.900 17.981 -18.112 1.00 46.19 93 THR A N 1
ATOM 721 C CA . THR A 1 93 ? 4.054 19.030 -17.084 1.00 46.19 93 THR A CA 1
ATOM 722 C C . THR A 1 93 ? 2.807 19.876 -16.833 1.00 46.19 93 THR A C 1
ATOM 724 O O . THR A 1 93 ? 2.705 20.529 -15.797 1.00 46.19 93 THR A O 1
ATOM 727 N N . THR A 1 94 ? 1.844 19.854 -17.752 1.00 43.59 94 THR A N 1
ATOM 728 C CA . THR A 1 94 ? 0.556 20.545 -17.652 1.00 43.59 94 THR A CA 1
ATOM 729 C C . THR A 1 94 ? -0.497 19.778 -16.847 1.00 43.59 94 THR A C 1
ATOM 731 O O . THR A 1 94 ? -1.478 20.379 -16.415 1.00 43.59 94 THR A O 1
ATOM 734 N N . PHE A 1 95 ? -0.294 18.485 -16.569 1.00 43.44 95 PHE A N 1
ATOM 735 C CA . PHE A 1 95 ? -1.087 17.737 -15.595 1.00 43.44 95 PHE A CA 1
ATOM 736 C C . PHE A 1 95 ? -0.527 18.019 -14.204 1.00 43.44 95 PHE A C 1
ATOM 738 O O . PHE A 1 95 ? 0.226 17.234 -13.627 1.00 43.44 95 PHE A O 1
ATOM 745 N N . SER A 1 96 ? -0.866 19.196 -13.678 1.00 38.12 96 SER A N 1
ATOM 746 C CA . SER A 1 96 ? -0.641 19.583 -12.290 1.00 38.12 96 SER A CA 1
ATOM 747 C C . SER A 1 96 ? -1.344 18.586 -11.376 1.00 38.12 96 SER A C 1
ATOM 749 O O . SER A 1 96 ? -2.493 18.808 -11.000 1.00 38.12 96 SER A O 1
ATOM 751 N N . VAL A 1 97 ? -0.646 17.493 -11.044 1.00 43.09 97 VAL A N 1
ATOM 752 C CA . VAL A 1 97 ? -1.207 16.319 -10.378 1.00 43.09 97 VAL A CA 1
ATOM 753 C C . VAL A 1 97 ? -2.271 15.711 -11.302 1.00 43.09 97 VAL A C 1
ATOM 755 O O . VAL A 1 97 ? -3.253 16.360 -11.659 1.00 43.09 97 VAL A O 1
ATOM 758 N N . VAL A 1 98 ? -2.159 14.441 -11.692 1.00 41.09 98 VAL A N 1
ATOM 759 C CA . VAL A 1 98 ? -3.408 13.716 -11.951 1.00 41.09 98 VAL A CA 1
ATOM 760 C C . VAL A 1 98 ? -4.145 13.830 -10.628 1.00 41.09 98 VAL A C 1
ATOM 762 O O . VAL A 1 98 ? -3.807 13.137 -9.671 1.00 41.09 98 VAL A O 1
ATOM 765 N N . LYS A 1 99 ? -5.071 14.794 -10.529 1.00 38.28 99 LYS A N 1
ATOM 766 C CA . LYS A 1 99 ? -6.130 14.816 -9.536 1.00 38.28 99 LYS A CA 1
ATOM 767 C C . LYS A 1 99 ? -6.882 13.531 -9.835 1.00 38.28 99 LYS A C 1
ATOM 769 O O . LYS A 1 99 ? -7.894 13.535 -10.529 1.00 38.28 99 LYS A O 1
ATOM 774 N N . PHE A 1 100 ? -6.337 12.414 -9.359 1.00 43.50 100 PHE A N 1
ATOM 775 C CA . PHE A 1 100 ? -7.097 11.233 -9.065 1.00 43.50 100 PHE A CA 1
ATOM 776 C C . PHE A 1 100 ? -8.175 11.780 -8.157 1.00 43.50 100 PHE A C 1
ATOM 778 O O . PHE A 1 100 ? -7.928 12.177 -7.018 1.00 43.50 100 PHE A O 1
ATOM 785 N N . SER A 1 101 ? -9.351 11.987 -8.738 1.00 39.84 101 SER A N 1
ATOM 786 C CA . SER A 1 101 ? -10.519 12.379 -7.988 1.00 39.84 101 SER A CA 1
ATOM 787 C C . SER A 1 101 ? -10.888 11.143 -7.179 1.00 39.84 101 SER A C 1
ATOM 789 O O . SER A 1 101 ? -11.760 10.368 -7.551 1.00 39.84 101 SER A O 1
ATOM 791 N N . TYR A 1 102 ? -10.177 10.947 -6.066 1.00 47.91 102 TYR A N 1
ATOM 792 C CA . TYR A 1 102 ? -10.431 9.928 -5.052 1.00 47.91 102 TYR A CA 1
ATOM 793 C C . TYR A 1 102 ? -11.843 10.039 -4.471 1.00 47.91 102 TYR A C 1
ATOM 795 O O . TYR A 1 102 ? -12.293 9.125 -3.789 1.00 47.91 102 TYR A O 1
ATOM 803 N N . SER A 1 103 ? -12.556 11.133 -4.772 1.00 45.03 103 SER A N 1
ATOM 804 C CA . SER A 1 103 ? -13.870 11.483 -4.235 1.00 45.03 103 SER A CA 1
ATOM 805 C C . SER A 1 103 ? -14.956 10.421 -4.426 1.00 45.03 103 SER A C 1
ATOM 807 O O . SER A 1 103 ? -16.017 10.555 -3.823 1.00 45.03 103 SER A O 1
ATOM 809 N N . ARG A 1 104 ? -14.730 9.372 -5.232 1.00 50.88 104 ARG A N 1
ATOM 810 C CA . ARG A 1 104 ? -15.717 8.301 -5.439 1.00 50.88 104 ARG A CA 1
ATOM 811 C C . ARG A 1 104 ? -15.218 6.863 -5.267 1.00 50.88 104 ARG A C 1
ATOM 813 O O . ARG A 1 104 ? -16.042 5.968 -5.403 1.00 50.88 104 ARG A O 1
ATOM 820 N N . VAL A 1 105 ? -13.931 6.609 -4.996 1.00 59.91 105 VAL A N 1
ATOM 821 C CA . VAL A 1 105 ? -13.385 5.229 -5.098 1.00 59.91 105 VAL A CA 1
ATOM 822 C C . VAL A 1 105 ? -12.515 4.789 -3.908 1.00 59.91 105 VAL A C 1
ATOM 824 O O . VAL A 1 105 ? -12.259 3.599 -3.768 1.00 59.91 105 VAL A O 1
ATOM 827 N N . GLY A 1 106 ? -12.098 5.692 -3.011 1.00 72.75 106 GLY A N 1
ATOM 828 C CA . GLY A 1 106 ? -11.250 5.341 -1.860 1.00 72.75 106 GLY A CA 1
ATOM 829 C C . GLY A 1 106 ? -11.736 5.938 -0.541 1.00 72.75 106 GLY A C 1
ATOM 830 O O . GLY A 1 106 ? -12.362 6.996 -0.521 1.00 72.75 106 GLY A O 1
ATOM 831 N N . VAL A 1 107 ? -11.429 5.265 0.570 1.00 83.88 107 VAL A N 1
ATOM 832 C CA . VAL A 1 107 ? -11.664 5.770 1.931 1.00 83.88 107 VAL A CA 1
ATOM 833 C C . VAL A 1 107 ? -10.346 6.327 2.461 1.00 83.88 107 VAL A C 1
ATOM 835 O O . VAL A 1 107 ? -9.334 5.628 2.433 1.00 83.88 107 VAL A O 1
ATOM 838 N N . LYS A 1 108 ? -10.336 7.574 2.951 1.00 89.00 108 LYS A N 1
ATOM 839 C CA . LYS A 1 108 ? -9.158 8.099 3.654 1.00 89.00 108 LYS A CA 1
ATOM 840 C C . LYS A 1 108 ? -8.934 7.281 4.920 1.00 89.00 108 LYS A C 1
ATOM 842 O O . LYS A 1 108 ? -9.866 7.062 5.692 1.00 89.00 108 LYS A O 1
ATOM 847 N N . ILE A 1 109 ? -7.695 6.864 5.161 1.00 90.38 109 ILE A N 1
ATOM 848 C CA . ILE A 1 109 ? -7.409 5.965 6.280 1.00 90.38 109 ILE A CA 1
ATOM 849 C C . ILE A 1 109 ? -7.718 6.600 7.647 1.00 90.38 109 ILE A C 1
ATOM 851 O O . ILE A 1 109 ? -8.201 5.904 8.535 1.00 90.38 109 ILE A O 1
ATOM 855 N N . GLY A 1 110 ? -7.526 7.919 7.795 1.00 92.25 110 GLY A N 1
ATOM 856 C CA . GLY A 1 110 ? -7.858 8.660 9.015 1.00 92.25 110 GLY A CA 1
ATOM 857 C C . GLY A 1 110 ? -9.361 8.674 9.287 1.00 92.25 110 GLY A C 1
ATOM 858 O O . GLY A 1 110 ? -9.783 8.404 10.409 1.00 92.25 110 GLY A O 1
ATOM 859 N N . ASP A 1 111 ? -10.180 8.863 8.245 1.00 93.31 111 ASP A N 1
ATOM 860 C CA . ASP A 1 111 ? -11.643 8.768 8.345 1.00 93.31 111 ASP A CA 1
ATOM 861 C C . ASP A 1 111 ? -12.086 7.358 8.757 1.00 93.31 111 ASP A C 1
ATOM 863 O O . ASP A 1 111 ? -12.972 7.205 9.601 1.00 93.31 111 ASP A O 1
ATOM 867 N N . LEU A 1 112 ? -11.474 6.318 8.176 1.00 92.75 112 LEU A N 1
ATOM 868 C CA . LEU A 1 112 ? -11.766 4.930 8.539 1.00 92.75 112 LEU A CA 1
ATOM 869 C C . LEU A 1 112 ? -11.397 4.656 10.001 1.00 92.75 112 LEU A C 1
ATOM 871 O O . LEU A 1 112 ? -12.228 4.154 10.755 1.00 92.75 112 LEU A O 1
ATOM 875 N N . ALA A 1 113 ? -10.181 5.020 10.411 1.00 94.56 113 ALA A N 1
ATOM 876 C CA . ALA A 1 113 ? -9.693 4.828 11.772 1.00 94.56 113 ALA A CA 1
ATOM 877 C C . ALA A 1 113 ? -10.555 5.575 12.794 1.00 94.56 113 ALA A C 1
ATOM 879 O O . ALA A 1 113 ? -10.949 4.994 13.803 1.00 94.56 113 ALA A O 1
ATOM 880 N N . ALA A 1 114 ? -10.908 6.832 12.513 1.00 95.56 114 ALA A N 1
ATOM 881 C CA . ALA A 1 114 ? -11.756 7.636 13.383 1.00 95.56 114 ALA A CA 1
ATOM 882 C C . ALA A 1 114 ? -13.134 7.001 13.598 1.00 95.56 114 ALA A C 1
ATOM 884 O O . ALA A 1 114 ? -13.640 7.007 14.721 1.00 95.56 114 ALA A O 1
ATOM 885 N N . ARG A 1 115 ? -13.724 6.427 12.542 1.00 94.25 115 ARG A N 1
ATOM 886 C CA . ARG A 1 115 ? -15.029 5.753 12.605 1.00 94.25 115 ARG A CA 1
ATOM 887 C C . ARG A 1 115 ? -14.959 4.424 13.346 1.00 94.25 115 ARG A C 1
ATOM 889 O O . ARG A 1 115 ? -15.744 4.212 14.261 1.00 94.25 115 ARG A O 1
ATOM 896 N N . VAL A 1 116 ? -14.026 3.549 12.972 1.00 94.44 116 VAL A N 1
ATOM 897 C CA . VAL A 1 116 ? -13.905 2.200 13.555 1.00 94.44 116 VAL A CA 1
ATOM 898 C C . VAL A 1 116 ? -13.498 2.269 15.029 1.00 94.44 116 VAL A C 1
ATOM 900 O O . VAL A 1 116 ? -14.042 1.542 15.851 1.00 94.44 116 VAL A O 1
ATOM 903 N N . LEU A 1 117 ? -12.580 3.173 15.387 1.00 94.38 117 LEU A N 1
ATOM 904 C CA . LEU A 1 117 ? -12.084 3.315 16.761 1.00 94.38 117 LEU A CA 1
ATOM 905 C C . LEU A 1 117 ? -12.881 4.316 17.608 1.00 94.38 117 LEU A C 1
ATOM 907 O O . LEU A 1 117 ? -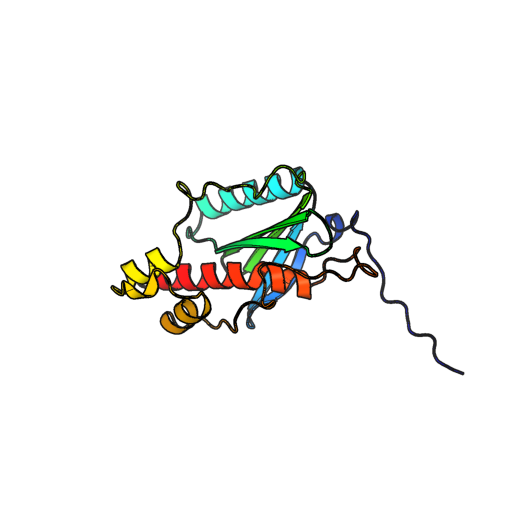12.529 4.529 18.768 1.00 94.38 117 LEU A O 1
ATOM 911 N N . ASN A 1 118 ? -13.909 4.957 17.041 1.00 95.12 118 ASN A N 1
ATOM 912 C CA . ASN A 1 118 ? -14.687 6.023 17.675 1.00 95.12 118 ASN A CA 1
ATOM 913 C C . ASN A 1 118 ? -13.811 7.167 18.243 1.00 95.12 118 ASN A C 1
ATOM 915 O O . ASN A 1 118 ? -13.958 7.590 19.391 1.00 95.12 118 ASN A O 1
ATOM 919 N N . LYS A 1 119 ? -12.853 7.649 17.439 1.00 95.62 119 LYS A N 1
ATOM 920 C CA . LYS A 1 119 ? -11.862 8.675 17.818 1.00 95.62 119 LYS A CA 1
ATOM 921 C C . LYS A 1 119 ? -11.728 9.756 16.733 1.00 95.62 119 LYS A C 1
ATOM 923 O O . LYS A 1 119 ? -10.870 9.634 15.860 1.00 95.62 119 LYS A O 1
ATOM 928 N N . PRO A 1 120 ? -12.509 10.851 16.796 1.00 94.50 120 PRO A N 1
ATOM 929 C CA . PRO A 1 120 ? -12.506 11.906 15.772 1.00 94.50 120 PRO A CA 1
ATOM 930 C C . PRO A 1 120 ? -11.149 12.587 15.549 1.00 94.50 120 PRO A C 1
ATOM 932 O O . PRO A 1 120 ? -10.858 13.029 14.444 1.00 94.50 120 PRO A O 1
ATOM 935 N N . VAL A 1 121 ? -10.292 12.631 16.576 1.00 94.62 121 VAL A N 1
ATOM 936 C CA . VAL A 1 121 ? -8.933 13.202 16.493 1.00 94.62 121 VAL A CA 1
ATOM 937 C C . VAL A 1 121 ? -8.046 12.506 15.443 1.00 94.62 121 VAL A C 1
ATOM 939 O O . VAL A 1 121 ? -7.068 13.085 14.980 1.00 94.62 121 VAL A O 1
ATOM 942 N N . LEU A 1 122 ? -8.409 11.287 15.024 1.00 93.69 122 LEU A N 1
ATOM 943 C CA . LEU A 1 122 ? -7.661 10.507 14.037 1.00 93.69 122 LEU A CA 1
ATOM 944 C C . LEU A 1 122 ? -7.878 10.951 12.583 1.00 93.69 122 LEU A C 1
ATOM 946 O O . LEU A 1 122 ? -7.122 10.524 11.715 1.00 93.69 122 LEU A O 1
ATOM 950 N N . ILE A 1 123 ? -8.868 11.806 12.302 1.00 92.31 123 ILE A N 1
ATOM 951 C CA . ILE A 1 123 ? -9.172 12.261 10.932 1.00 92.31 123 ILE A CA 1
ATOM 952 C C . ILE A 1 123 ? -7.966 12.974 10.303 1.00 92.31 123 ILE A C 1
ATOM 954 O O . ILE A 1 123 ? -7.622 12.706 9.154 1.00 92.31 123 ILE A O 1
ATOM 958 N N . GLU A 1 124 ? -7.301 13.826 11.082 1.00 91.19 124 GLU A N 1
ATOM 959 C CA . GLU A 1 124 ? -6.152 14.641 10.654 1.00 91.19 124 GLU A CA 1
ATOM 960 C C . GLU A 1 124 ? -4.820 14.112 11.221 1.00 91.19 124 GLU A C 1
ATOM 962 O O . GLU A 1 124 ? -3.817 14.822 11.256 1.00 91.19 124 GLU A O 1
ATOM 967 N N . SER A 1 125 ? -4.804 12.870 11.716 1.00 90.81 125 SER A N 1
ATOM 968 C CA . SER A 1 125 ? -3.590 12.245 12.247 1.00 90.81 125 SER A CA 1
ATOM 969 C C . SER A 1 125 ? -2.620 11.845 11.140 1.00 90.81 125 SER A C 1
ATOM 971 O O . SER A 1 125 ? -3.022 11.461 10.039 1.00 90.81 125 SER A O 1
ATOM 973 N N . SER A 1 126 ? -1.323 11.889 11.451 1.00 91.00 126 SER A N 1
ATOM 974 C CA . SER A 1 126 ? -0.296 11.414 10.527 1.00 91.00 126 SER A CA 1
ATOM 975 C C . SER A 1 126 ? -0.381 9.895 10.341 1.00 91.00 126 SER A C 1
ATOM 977 O O . SER A 1 126 ? -0.927 9.174 11.177 1.00 91.00 126 SER A O 1
ATOM 979 N N . LEU A 1 127 ? 0.209 9.376 9.260 1.00 90.06 127 LEU A N 1
ATOM 980 C CA . LEU A 1 127 ? 0.274 7.928 9.039 1.00 90.06 127 LEU A CA 1
ATOM 981 C C . LEU A 1 127 ? 1.005 7.199 10.181 1.00 90.06 127 LEU A C 1
ATOM 983 O O . LEU A 1 127 ? 0.607 6.098 10.548 1.00 90.06 127 LEU A O 1
ATOM 987 N N . ILE A 1 128 ? 2.018 7.832 10.783 1.00 91.38 128 ILE A N 1
ATOM 988 C CA . ILE A 1 128 ? 2.732 7.302 11.954 1.00 91.38 128 ILE A CA 1
ATOM 989 C C . ILE A 1 128 ? 1.788 7.206 13.156 1.00 91.38 128 ILE A C 1
ATOM 991 O O . ILE A 1 128 ? 1.709 6.155 13.790 1.00 91.38 128 ILE A O 1
ATOM 995 N N . ASP A 1 129 ? 1.026 8.263 13.443 1.00 92.88 129 ASP A N 1
ATOM 996 C CA . ASP A 1 129 ? 0.072 8.270 14.559 1.00 92.88 129 ASP A CA 1
ATOM 997 C C . ASP A 1 129 ? -1.014 7.207 14.374 1.00 92.88 129 ASP A C 1
ATOM 999 O O . ASP A 1 129 ? -1.351 6.480 15.310 1.00 92.88 129 ASP A O 1
ATOM 1003 N N . LEU A 1 130 ? -1.525 7.066 13.148 1.00 94.50 130 LEU A N 1
ATOM 1004 C CA . LEU A 1 130 ? -2.508 6.045 12.797 1.00 94.50 130 LEU A CA 1
ATOM 1005 C C . LEU A 1 130 ? -1.937 4.630 12.938 1.00 94.50 130 LEU A C 1
ATOM 1007 O O . LEU A 1 130 ? -2.588 3.763 13.524 1.00 94.50 130 LEU A O 1
ATOM 1011 N N . ALA A 1 131 ? -0.721 4.394 12.442 1.00 93.31 131 ALA A N 1
ATOM 1012 C CA . ALA A 1 131 ? -0.045 3.108 12.561 1.00 93.31 131 ALA A CA 1
ATOM 1013 C C . ALA A 1 131 ? 0.173 2.732 14.033 1.00 93.31 131 ALA A C 1
ATOM 1015 O O . ALA A 1 131 ? -0.210 1.637 14.449 1.00 93.31 131 ALA A O 1
ATOM 1016 N N . ASN A 1 132 ? 0.671 3.669 14.843 1.00 93.19 132 ASN A N 1
ATOM 1017 C CA . ASN A 1 132 ? 0.851 3.492 16.283 1.00 93.19 132 ASN A CA 1
ATOM 1018 C C . ASN A 1 132 ? -0.475 3.191 16.988 1.00 93.19 132 ASN A C 1
ATOM 1020 O O . ASN A 1 132 ? -0.568 2.254 17.780 1.00 93.19 132 ASN A O 1
ATOM 1024 N N . GLN A 1 133 ? -1.529 3.940 16.659 1.00 94.44 133 GLN A N 1
ATOM 1025 C CA . GLN A 1 133 ? -2.852 3.772 17.254 1.00 94.44 133 GLN A CA 1
ATOM 1026 C C . GLN A 1 133 ? -3.472 2.402 16.945 1.00 94.44 133 GLN A C 1
ATOM 1028 O O . GLN A 1 133 ? -4.219 1.871 17.772 1.00 94.44 133 GLN A O 1
ATOM 1033 N N . VAL A 1 134 ? -3.179 1.834 15.775 1.00 93.75 134 VAL A N 1
ATOM 1034 C CA . VAL A 1 134 ? -3.694 0.532 15.325 1.00 93.75 134 VAL A CA 1
ATOM 1035 C C . VAL A 1 134 ? -2.695 -0.602 15.611 1.00 93.75 134 VAL A C 1
ATOM 1037 O O . VAL A 1 134 ? -3.016 -1.777 15.440 1.00 93.75 134 VAL A O 1
ATOM 1040 N N . GLY A 1 135 ? -1.494 -0.299 16.111 1.00 92.81 135 GLY A N 1
ATOM 1041 C CA . GLY A 1 135 ? -0.434 -1.273 16.382 1.00 92.81 135 GLY A CA 1
ATOM 1042 C C . GLY A 1 135 ? 0.088 -1.939 15.107 1.00 92.81 135 G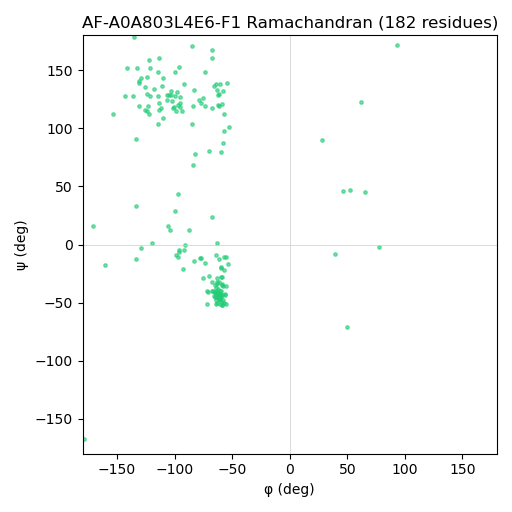LY A C 1
ATOM 1043 O O . GLY A 1 135 ? 0.174 -3.168 15.045 1.00 92.81 135 GLY A O 1
ATOM 1044 N N . VAL A 1 136 ? 0.332 -1.141 14.070 1.00 91.44 136 VAL A N 1
ATOM 1045 C CA . VAL A 1 136 ? 0.991 -1.531 12.819 1.00 91.44 136 VAL A CA 1
ATOM 1046 C C . VAL A 1 136 ? 2.429 -1.005 12.866 1.00 91.44 136 VAL A C 1
ATOM 1048 O O . VAL A 1 136 ? 2.608 0.180 13.139 1.00 91.44 136 VAL A O 1
ATOM 1051 N N . PRO A 1 137 ? 3.454 -1.841 12.618 1.00 88.19 137 PRO A N 1
ATOM 1052 C CA . PRO A 1 137 ? 4.832 -1.370 12.559 1.00 88.19 137 PRO A CA 1
ATOM 1053 C C . PRO A 1 137 ? 5.013 -0.462 11.338 1.00 88.19 137 PRO A C 1
ATOM 1055 O O . PRO A 1 137 ? 4.825 -0.899 10.202 1.00 88.19 137 PRO A O 1
ATOM 1058 N N . TYR A 1 138 ? 5.352 0.800 11.585 1.00 88.25 138 TYR A N 1
ATOM 1059 C CA . TYR A 1 138 ? 5.634 1.791 10.555 1.00 88.25 138 TYR A CA 1
ATOM 1060 C C . TYR A 1 138 ? 6.578 2.855 11.116 1.00 88.25 138 TYR A C 1
ATOM 1062 O O . TYR A 1 138 ? 6.197 3.641 11.980 1.00 88.25 138 TYR A O 1
ATOM 1070 N N . ASP A 1 139 ? 7.803 2.889 10.601 1.00 80.69 139 ASP A N 1
ATOM 1071 C CA . ASP A 1 139 ? 8.867 3.774 11.099 1.00 80.69 139 ASP A CA 1
ATOM 1072 C C . ASP A 1 139 ? 8.859 5.160 10.429 1.00 80.69 139 ASP A C 1
ATOM 1074 O O . ASP A 1 139 ? 9.798 5.942 10.571 1.00 80.69 139 ASP A O 1
ATOM 1078 N N . GLY A 1 140 ? 7.787 5.478 9.701 1.00 72.62 140 GLY A N 1
ATOM 1079 C CA . GLY A 1 140 ? 7.667 6.705 8.927 1.00 72.62 140 GLY A CA 1
ATOM 1080 C C . GLY A 1 140 ? 8.115 6.550 7.474 1.00 72.62 140 GLY A C 1
ATOM 1081 O O . GLY A 1 140 ? 8.634 5.506 7.069 1.00 72.62 140 GLY A O 1
ATOM 1082 N N . PRO A 1 141 ? 7.874 7.588 6.659 1.00 66.00 141 PRO A N 1
ATOM 1083 C CA . PRO A 1 141 ? 8.233 7.544 5.258 1.00 66.00 141 PRO A CA 1
ATOM 1084 C C . PRO A 1 141 ? 9.757 7.491 5.125 1.00 66.00 141 PRO A C 1
ATOM 1086 O O . PRO A 1 141 ? 10.493 8.235 5.769 1.00 66.00 141 PRO A O 1
ATOM 1089 N N . THR A 1 142 ? 10.234 6.626 4.233 1.00 59.22 142 THR A N 1
ATOM 1090 C CA . THR A 1 142 ? 11.667 6.457 3.925 1.00 59.22 142 THR A CA 1
ATOM 1091 C C . THR A 1 142 ? 12.320 7.734 3.363 1.00 59.22 142 THR A C 1
ATOM 1093 O O . THR A 1 142 ? 13.540 7.821 3.273 1.00 59.22 142 THR A O 1
ATOM 1096 N N . SER A 1 143 ? 11.507 8.729 2.989 1.00 53.84 143 SER A N 1
ATOM 1097 C CA . SER A 1 143 ? 11.895 10.079 2.584 1.00 53.84 143 SER A CA 1
ATOM 1098 C C . SER A 1 143 ? 11.040 11.088 3.353 1.00 53.84 143 SER A C 1
ATOM 1100 O O . SER A 1 143 ? 9.835 10.897 3.500 1.00 53.84 143 SER A O 1
ATOM 1102 N N . ALA A 1 144 ? 11.640 12.187 3.818 1.00 48.78 144 ALA A N 1
ATOM 1103 C CA . ALA A 1 144 ? 10.915 13.281 4.477 1.00 48.78 144 ALA A CA 1
ATOM 1104 C C . ALA A 1 144 ? 9.918 13.996 3.540 1.00 48.78 144 ALA A C 1
ATOM 1106 O O . ALA A 1 144 ? 9.135 14.837 3.982 1.00 48.78 144 ALA A O 1
ATOM 1107 N N . THR A 1 145 ? 9.951 13.680 2.245 1.00 56.75 145 THR A N 1
ATOM 1108 C CA . THR A 1 145 ? 9.064 14.215 1.219 1.00 56.75 145 THR A CA 1
ATOM 1109 C C . THR A 1 145 ? 8.315 13.075 0.525 1.00 56.75 145 THR A C 1
ATOM 1111 O O . THR A 1 145 ? 8.777 11.935 0.476 1.00 56.75 145 THR A O 1
ATOM 1114 N N . SER A 1 146 ? 7.180 13.380 -0.113 1.00 64.50 146 SER A N 1
ATOM 1115 C CA . SER A 1 146 ? 6.507 12.472 -1.065 1.00 64.50 146 SER A CA 1
ATOM 1116 C C . SER A 1 146 ? 7.313 12.263 -2.361 1.00 64.50 146 SER A C 1
ATOM 1118 O O . SER A 1 146 ? 6.748 11.979 -3.421 1.00 64.50 146 SER A O 1
ATOM 1120 N N . GLU A 1 147 ? 8.630 12.466 -2.299 1.00 69.00 147 GLU A N 1
ATOM 1121 C CA . GLU A 1 147 ? 9.547 12.407 -3.420 1.00 69.00 147 GLU A CA 1
ATOM 1122 C C . GLU A 1 147 ? 10.567 11.290 -3.204 1.00 69.00 147 GLU A C 1
ATOM 1124 O O . GLU A 1 147 ? 11.156 11.150 -2.130 1.00 69.00 147 GLU A O 1
ATOM 1129 N N . ILE A 1 148 ? 10.781 10.507 -4.255 1.00 72.94 148 ILE A N 1
ATOM 1130 C CA . ILE A 1 148 ? 11.865 9.539 -4.360 1.00 72.94 148 ILE A CA 1
ATOM 1131 C C . ILE A 1 148 ? 13.013 10.262 -5.058 1.00 72.94 148 ILE A C 1
ATOM 1133 O O . ILE A 1 148 ? 12.883 10.691 -6.211 1.00 72.94 148 ILE A O 1
ATOM 1137 N N . GLU A 1 149 ? 14.120 10.447 -4.348 1.00 71.50 149 GLU A N 1
ATOM 1138 C CA . GLU A 1 149 ? 15.328 11.008 -4.942 1.00 71.50 149 GLU A CA 1
ATOM 1139 C C . GLU A 1 149 ? 16.007 9.945 -5.797 1.00 71.50 149 GLU A C 1
ATOM 1141 O O . GLU A 1 149 ? 16.297 8.853 -5.323 1.00 71.50 149 GLU A O 1
ATOM 1146 N N . ILE A 1 150 ? 16.261 10.276 -7.060 1.00 66.44 150 ILE A N 1
ATOM 1147 C CA . ILE A 1 150 ? 17.053 9.441 -7.955 1.00 66.44 150 ILE A CA 1
ATOM 1148 C C . ILE A 1 150 ? 18.318 10.224 -8.291 1.00 66.44 150 ILE A C 1
ATOM 1150 O O . ILE A 1 150 ? 18.247 11.381 -8.710 1.00 66.44 150 ILE A O 1
ATOM 1154 N N . ASP A 1 151 ? 19.478 9.599 -8.094 1.00 62.41 151 ASP A N 1
ATOM 1155 C CA . ASP A 1 151 ? 20.769 10.174 -8.472 1.00 62.41 151 ASP A CA 1
ATOM 1156 C C . ASP A 1 151 ? 20.783 10.466 -9.981 1.00 62.41 151 ASP A C 1
ATOM 1158 O O . ASP A 1 151 ? 20.652 9.544 -10.782 1.00 62.41 151 ASP A O 1
ATOM 1162 N N . SER A 1 152 ? 20.984 11.725 -10.397 1.00 56.56 152 SER A N 1
ATOM 1163 C CA . SER A 1 152 ? 21.074 12.100 -11.822 1.00 56.56 152 SER A CA 1
ATOM 1164 C C . SER A 1 152 ? 22.132 11.306 -12.567 1.00 56.56 152 SER A C 1
ATOM 1166 O O . SER A 1 152 ? 21.957 10.995 -13.746 1.00 56.56 152 SER A O 1
ATOM 1168 N N . ARG A 1 153 ? 23.244 11.006 -11.888 1.00 52.56 153 ARG A N 1
ATOM 1169 C CA . ARG A 1 153 ? 24.391 10.292 -12.460 1.00 52.56 153 ARG A CA 1
ATOM 1170 C C . ARG A 1 153 ? 24.092 8.811 -12.658 1.00 52.56 153 ARG A C 1
ATOM 1172 O O . ARG A 1 153 ? 24.808 8.149 -13.403 1.00 52.56 153 ARG A O 1
ATOM 1179 N N . ASN A 1 154 ? 23.037 8.321 -12.008 1.00 52.06 154 ASN A N 1
ATOM 1180 C CA . ASN A 1 154 ? 22.558 6.949 -12.047 1.00 52.06 154 ASN A CA 1
ATOM 1181 C C . ASN A 1 154 ? 21.034 6.902 -12.262 1.00 52.06 154 ASN A C 1
ATOM 1183 O O . ASN A 1 154 ? 20.351 5.998 -11.781 1.00 52.06 154 ASN A O 1
ATOM 1187 N N . SER A 1 155 ? 20.507 7.871 -13.025 1.00 50.06 155 SER A N 1
ATOM 1188 C CA . SER A 1 155 ? 19.071 8.092 -13.282 1.00 50.06 155 SER A CA 1
ATOM 1189 C C . SER A 1 155 ? 18.388 6.947 -14.030 1.00 50.06 155 SER A C 1
ATOM 1191 O O . SER A 1 155 ? 17.194 6.995 -14.313 1.00 50.06 155 SER A O 1
ATOM 1193 N N . MET A 1 156 ? 19.159 5.905 -14.333 1.00 50.94 156 MET A N 1
ATOM 1194 C CA . MET A 1 156 ? 18.780 4.765 -15.138 1.00 50.94 156 MET A CA 1
ATOM 1195 C C . MET A 1 156 ? 18.310 3.544 -14.330 1.00 50.94 156 MET A C 1
ATOM 1197 O O . MET A 1 156 ? 17.838 2.601 -14.954 1.00 50.94 156 MET A O 1
ATOM 1201 N N . VAL A 1 157 ? 18.400 3.535 -12.988 1.00 54.88 157 VAL A N 1
ATOM 1202 C CA . VAL A 1 157 ? 18.055 2.354 -12.165 1.00 54.88 157 VAL A CA 1
ATOM 1203 C C . VAL A 1 157 ? 17.027 2.693 -11.080 1.00 54.88 157 VAL A C 1
ATOM 1205 O O . VAL A 1 157 ? 17.302 3.445 -10.145 1.00 54.88 157 VAL A O 1
ATOM 1208 N N . PHE A 1 158 ? 15.841 2.087 -11.170 1.00 69.12 158 PHE A N 1
ATOM 1209 C CA . PHE A 1 158 ? 14.893 2.033 -10.057 1.00 69.12 158 PHE A CA 1
ATOM 1210 C C . PHE A 1 158 ? 15.277 0.847 -9.168 1.00 69.12 158 PHE A C 1
ATOM 1212 O O . PHE A 1 158 ? 15.098 -0.302 -9.563 1.00 69.12 158 PHE A O 1
ATOM 1219 N N . THR A 1 159 ? 15.909 1.121 -8.028 1.00 75.88 159 THR A N 1
ATOM 1220 C CA . THR A 1 159 ? 16.484 0.087 -7.162 1.00 75.88 159 THR A CA 1
ATOM 1221 C C . THR A 1 159 ? 15.444 -0.494 -6.207 1.00 75.88 159 THR A C 1
ATOM 1223 O O . THR A 1 159 ? 14.349 0.054 -6.057 1.00 75.88 159 THR A O 1
ATOM 1226 N N . ASP A 1 160 ? 15.801 -1.572 -5.509 1.00 80.00 160 ASP A N 1
ATOM 1227 C CA . ASP A 1 160 ? 14.971 -2.139 -4.444 1.00 80.00 160 ASP A CA 1
ATOM 1228 C C . ASP A 1 160 ? 14.688 -1.106 -3.344 1.00 80.00 160 ASP A C 1
ATOM 1230 O O . ASP A 1 160 ? 13.574 -1.050 -2.832 1.00 80.00 160 ASP A O 1
ATOM 1234 N N . GLU A 1 161 ? 15.640 -0.222 -3.028 1.00 80.62 161 GLU A N 1
ATOM 1235 C CA . GLU A 1 161 ? 15.413 0.879 -2.087 1.00 80.62 161 GLU A CA 1
ATOM 1236 C C . GLU A 1 161 ? 14.368 1.870 -2.607 1.00 80.62 161 GLU A C 1
ATOM 1238 O O . GLU A 1 161 ? 13.544 2.345 -1.828 1.00 80.62 161 GLU A O 1
ATOM 1243 N N . HIS A 1 162 ? 14.346 2.154 -3.915 1.00 78.75 162 HIS A N 1
ATOM 1244 C CA . HIS A 1 162 ? 13.294 2.977 -4.513 1.00 78.75 162 HIS A CA 1
ATOM 1245 C C . HIS A 1 162 ? 11.938 2.266 -4.484 1.00 78.75 162 HIS A C 1
ATOM 1247 O O . HIS A 1 162 ? 10.939 2.908 -4.172 1.00 78.75 162 HIS A O 1
ATOM 1253 N N . VAL A 1 163 ? 11.885 0.956 -4.749 1.00 80.50 163 VAL A N 1
ATOM 1254 C CA . VAL A 1 163 ? 10.654 0.151 -4.640 1.00 80.50 163 VAL A CA 1
ATOM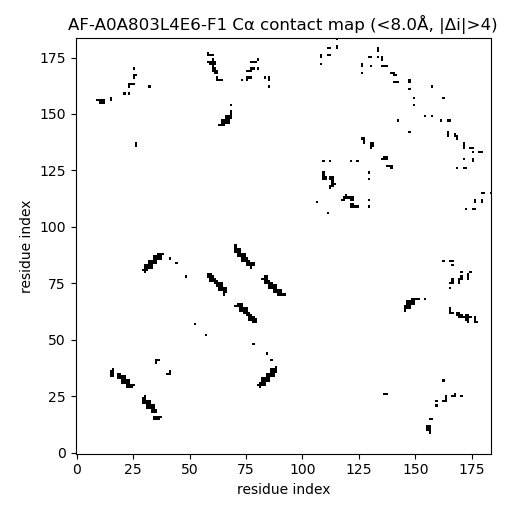 1255 C C . VAL A 1 163 ? 10.132 0.153 -3.204 1.00 80.50 163 VAL A C 1
ATOM 1257 O O . VAL A 1 163 ? 8.946 0.399 -2.993 1.00 80.50 163 VAL A O 1
ATOM 1260 N N . VAL A 1 164 ? 11.002 -0.060 -2.213 1.00 84.25 164 VAL A N 1
ATOM 1261 C CA . VAL A 1 164 ? 10.648 0.022 -0.789 1.00 84.25 164 VAL A CA 1
ATOM 1262 C C . VAL A 1 164 ? 10.152 1.425 -0.461 1.00 84.25 164 VAL A C 1
ATOM 1264 O O . VAL A 1 164 ? 9.046 1.572 0.048 1.00 84.25 164 VAL A O 1
ATOM 1267 N N . ALA A 1 165 ? 10.898 2.469 -0.828 1.00 81.06 165 ALA A N 1
ATOM 1268 C CA . ALA A 1 165 ? 10.502 3.847 -0.565 1.00 81.06 165 ALA A CA 1
ATOM 1269 C C . ALA A 1 165 ? 9.158 4.213 -1.207 1.00 81.06 165 ALA A C 1
ATOM 1271 O O . ALA A 1 165 ? 8.397 4.979 -0.617 1.00 81.06 165 ALA A O 1
ATOM 1272 N N . ALA A 1 166 ? 8.863 3.663 -2.384 1.00 78.88 166 ALA A N 1
ATOM 1273 C CA . ALA A 1 166 ? 7.608 3.830 -3.101 1.00 78.88 166 ALA A CA 1
ATOM 1274 C C . ALA A 1 166 ? 6.448 3.085 -2.418 1.00 78.88 166 ALA A C 1
ATOM 1276 O O . ALA A 1 166 ? 5.346 3.615 -2.321 1.00 78.88 166 ALA A O 1
ATOM 1277 N N . ALA A 1 167 ? 6.695 1.869 -1.932 1.00 83.94 167 ALA A N 1
ATOM 1278 C CA . ALA A 1 167 ? 5.664 0.960 -1.445 1.00 83.94 167 ALA A CA 1
ATOM 1279 C C . ALA A 1 167 ? 5.384 1.045 0.062 1.00 83.94 167 ALA A C 1
ATOM 1281 O O . ALA A 1 167 ? 4.305 0.626 0.474 1.00 83.94 167 ALA A O 1
ATOM 1282 N N . SER A 1 168 ? 6.301 1.566 0.884 1.00 86.06 168 SER A N 1
ATOM 1283 C CA . SER A 1 168 ? 6.169 1.563 2.352 1.00 86.06 168 SER A CA 1
ATOM 1284 C C . SER A 1 168 ? 4.871 2.208 2.847 1.00 86.06 168 SER A C 1
ATOM 1286 O O . SER A 1 168 ? 4.124 1.580 3.596 1.00 86.06 168 SER A O 1
ATOM 1288 N N . ASP A 1 169 ? 4.555 3.425 2.399 1.00 86.94 169 ASP A N 1
ATOM 1289 C CA . ASP A 1 169 ? 3.365 4.166 2.836 1.00 86.94 169 ASP A CA 1
ATOM 1290 C C . ASP A 1 169 ? 2.074 3.456 2.388 1.00 86.94 169 ASP A C 1
ATOM 1292 O O . ASP A 1 169 ? 1.152 3.258 3.181 1.00 86.94 169 ASP A O 1
ATOM 1296 N N . ALA A 1 170 ? 2.030 2.988 1.135 1.00 86.44 170 ALA A N 1
ATOM 1297 C CA . ALA A 1 170 ? 0.917 2.193 0.619 1.00 86.44 170 ALA A CA 1
ATOM 1298 C C . ALA A 1 170 ? 0.741 0.887 1.411 1.00 86.44 170 ALA A C 1
ATOM 1300 O O . ALA A 1 170 ? -0.376 0.533 1.786 1.00 86.44 170 ALA A O 1
ATOM 1301 N N . TYR A 1 171 ? 1.830 0.189 1.729 1.00 88.25 171 TYR A N 1
ATOM 1302 C CA . TYR A 1 171 ? 1.789 -1.022 2.542 1.00 88.25 171 TYR A CA 1
ATOM 1303 C C . TYR A 1 171 ? 1.274 -0.738 3.959 1.00 88.25 171 TYR A C 1
ATOM 1305 O O . TYR A 1 171 ? 0.446 -1.492 4.471 1.00 88.25 171 TYR A O 1
ATOM 1313 N N . ALA A 1 172 ? 1.673 0.379 4.571 1.00 89.62 172 ALA A N 1
ATOM 1314 C CA . ALA A 1 172 ? 1.141 0.810 5.860 1.00 89.62 172 ALA A CA 1
ATOM 1315 C C . ALA A 1 172 ? -0.366 1.110 5.790 1.00 89.62 172 ALA A C 1
ATOM 1317 O O . ALA A 1 172 ? -1.118 0.614 6.631 1.00 89.62 172 ALA A O 1
ATOM 1318 N N . TYR A 1 173 ? -0.842 1.829 4.763 1.00 89.75 173 TYR A N 1
ATOM 1319 C CA . TYR A 1 173 ? -2.280 2.042 4.548 1.00 89.75 173 TYR A CA 1
ATOM 1320 C C . TYR A 1 173 ? -3.050 0.723 4.437 1.00 89.75 173 TYR A C 1
ATOM 1322 O O . TYR A 1 173 ? -4.103 0.578 5.063 1.00 89.75 173 TYR A O 1
ATOM 1330 N N . TYR A 1 174 ? -2.515 -0.250 3.691 1.00 89.31 174 TYR A N 1
ATOM 1331 C CA . TYR A 1 174 ? -3.091 -1.591 3.597 1.00 89.31 174 TYR A CA 1
ATOM 1332 C C . TYR A 1 174 ? -3.168 -2.265 4.972 1.00 89.31 174 TYR A C 1
ATOM 1334 O O . TYR A 1 174 ? -4.243 -2.714 5.361 1.00 89.31 174 TYR A O 1
ATOM 1342 N N . GLN A 1 175 ? -2.066 -2.309 5.725 1.00 89.88 175 GLN A N 1
ATOM 1343 C CA . GLN A 1 175 ? -2.013 -2.998 7.019 1.00 89.88 175 GLN A CA 1
ATOM 1344 C C . GLN A 1 175 ? -2.964 -2.370 8.042 1.00 89.88 175 GLN A C 1
ATOM 1346 O O . GLN A 1 175 ? -3.669 -3.088 8.753 1.00 89.88 175 GLN A O 1
ATOM 1351 N N . ILE A 1 176 ? -3.027 -1.036 8.091 1.00 92.25 176 ILE A N 1
ATOM 1352 C CA . ILE A 1 176 ? -3.951 -0.308 8.966 1.00 92.25 176 ILE A CA 1
ATOM 1353 C C . ILE A 1 176 ? -5.394 -0.603 8.551 1.00 92.25 176 ILE A C 1
ATOM 1355 O O . ILE A 1 176 ? -6.202 -1.000 9.388 1.00 92.25 176 ILE A O 1
ATOM 1359 N N . GLY A 1 177 ? -5.716 -0.451 7.264 1.00 91.25 177 GLY A N 1
ATOM 1360 C CA . GLY A 1 177 ? -7.068 -0.663 6.750 1.00 91.25 177 GLY A CA 1
ATOM 1361 C C . GLY A 1 177 ? -7.541 -2.098 6.956 1.00 91.25 177 GLY A C 1
ATOM 1362 O O . GLY A 1 177 ? -8.647 -2.317 7.441 1.00 91.25 177 GLY A O 1
ATOM 1363 N N . HIS A 1 178 ? -6.678 -3.071 6.664 1.00 89.44 178 HIS A N 1
ATOM 1364 C CA . HIS A 1 178 ? -6.937 -4.483 6.905 1.00 89.44 178 HIS A CA 1
ATOM 1365 C C . HIS A 1 178 ? -7.213 -4.734 8.387 1.00 89.44 178 HIS A C 1
ATOM 1367 O O . HIS A 1 178 ? -8.260 -5.278 8.716 1.00 89.44 178 HIS A O 1
ATOM 1373 N N . LYS A 1 179 ? -6.330 -4.282 9.289 1.00 91.50 179 LYS A N 1
ATOM 1374 C CA . LYS A 1 179 ? -6.480 -4.512 10.731 1.00 91.50 179 LYS A CA 1
ATOM 1375 C C . LYS A 1 179 ? -7.762 -3.891 11.291 1.00 91.50 179 LYS A C 1
ATOM 1377 O O . LYS A 1 179 ? -8.474 -4.568 12.028 1.00 91.50 179 LYS A O 1
ATOM 1382 N N . LEU A 1 180 ? -8.086 -2.658 10.893 1.00 92.19 180 LEU A N 1
ATOM 1383 C CA . LEU A 1 180 ? -9.335 -1.986 11.268 1.00 92.19 180 LEU A CA 1
ATOM 1384 C C . LEU A 1 180 ? -10.565 -2.759 10.778 1.00 92.19 180 LEU A C 1
ATOM 1386 O O . LEU A 1 180 ? -11.491 -2.990 11.548 1.00 92.19 180 LEU A O 1
ATOM 1390 N N . LEU A 1 181 ? -10.572 -3.197 9.521 1.00 88.56 181 LEU A N 1
ATOM 1391 C CA . LEU A 1 181 ? -11.728 -3.881 8.937 1.00 88.56 181 LEU A CA 1
ATOM 1392 C C . LEU A 1 181 ? -11.886 -5.323 9.426 1.00 88.56 181 LEU A C 1
ATOM 1394 O O . LEU A 1 181 ? -13.008 -5.802 9.502 1.00 88.56 181 LEU A O 1
ATOM 1398 N N . THR A 1 182 ? -10.799 -6.002 9.798 1.00 86.38 182 THR A N 1
ATOM 1399 C CA . THR A 1 182 ? -10.867 -7.318 10.456 1.00 86.38 182 THR A CA 1
ATOM 1400 C C . THR A 1 182 ? -11.234 -7.242 11.937 1.00 86.38 182 THR A C 1
ATOM 1402 O O . THR A 1 182 ? -11.474 -8.276 12.549 1.00 86.38 182 THR A O 1
ATOM 1405 N N . SER A 1 183 ? -11.212 -6.043 12.528 1.00 79.00 183 SER A N 1
ATOM 1406 C CA . SER A 1 183 ? -11.611 -5.818 13.923 1.00 79.00 183 SER A CA 1
ATOM 1407 C C . SER A 1 183 ? -13.088 -5.446 14.095 1.00 79.00 183 SER A C 1
ATOM 1409 O O . SER A 1 183 ? -13.536 -5.306 15.231 1.00 79.00 183 SER A O 1
ATOM 1411 N N . LEU A 1 184 ? -13.809 -5.269 12.981 1.00 70.12 184 LEU A N 1
ATOM 1412 C CA . LEU A 1 184 ? -15.263 -5.095 12.928 1.00 70.12 184 LEU A CA 1
ATOM 1413 C C . LEU A 1 184 ? -15.972 -6.448 13.034 1.00 70.12 184 LEU A C 1
ATOM 1415 O O . LEU A 1 184 ? -17.038 -6.476 13.686 1.00 70.12 184 LEU A O 1
#

Secondary structure (DSSP, 8-state):
-PPPPP-PPP--GGGGGGT--EEEEETTEEEEEEEE-SHHHHHHHHHHHHHHHHHS---EEEEEEEEETSSEEEEEEEEGGGEEEEEEEE--TT-SS----GGGT---HHHHHHHHTT-GGGTT--HHHHHHHHT------SSSSSEEE--GGGTT---HHHHHHHHHHHHHHHHHHHHHHHT-

InterPro domains:
  IPR036397 Ribonuclease H superfamily [G3DSA:3.30.420.10] (80-181)

Solvent-accessible surface area (backbone atoms only — not comparable to full-atom values): 10723 Å² total; per-residue (Å²): 136,83,80,77,80,82,80,74,88,85,60,52,62,86,40,37,69,67,45,54,64,45,80,42,68,52,91,88,40,69,28,41,32,34,40,29,58,47,70,70,56,42,51,48,53,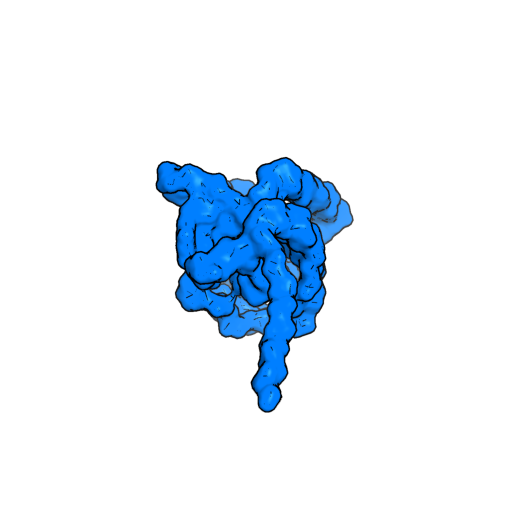50,51,54,48,50,59,49,44,76,77,47,82,84,59,65,7,71,35,74,36,38,38,58,82,64,65,38,39,34,44,21,43,23,39,67,93,38,42,32,39,38,34,43,39,85,50,64,85,83,56,76,59,82,74,71,72,48,90,80,80,65,79,57,66,26,55,50,49,13,62,78,69,72,35,74,77,35,48,82,45,51,72,48,57,51,22,59,75,69,72,41,90,62,96,58,68,84,39,101,51,70,42,48,79,50,55,79,94,54,68,38,59,89,44,67,67,52,51,40,53,51,38,47,62,6,44,46,47,25,53,45,52,47,53,57,62,76,70,110

Mean predicted aligned error: 10.77 Å

pLDDT: mean 71.3, std 17.63, range [34.97, 95.62]

Sequence (184 aa):
MLKRPQKKPVIPVEFLLLMGTC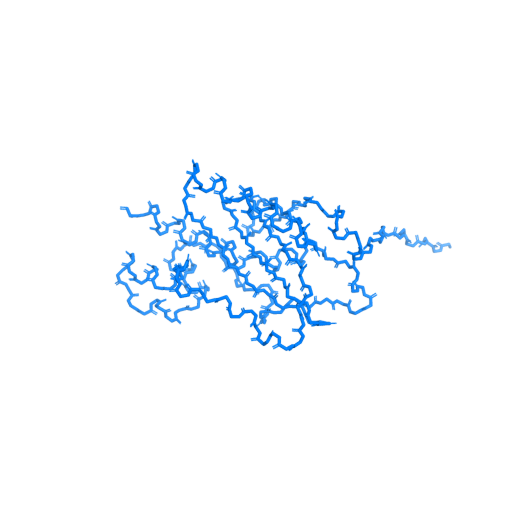DVTIHGTKVTAHVANCVAAVDKHIADLRSYLECNTKVVGLDVKKIKHGHYYTQVIVLYNKICFVGVTELPTTFSVVKFSYSRVGVKIGDLAARVLNKPVLIESSLIDLANQVGVPYDGPTSATSEIEIDSRNSMVFTDEHVVAAASDAYAYYQIGHKLLTSL